Protein AF-A0A936JWV5-F1 (afdb_monomer_lite)

Secondary structure (DSSP, 8-state):
--SS---SS----SS--HHHHHHHTTSPTT--EEEEEEEEE-HHHHHTTTTGGGT--SGGG--SS-EEEPPPTTS-HHHHHHHS-EEEEETTSPPEEEEEEEEEE-TTSSSEEEEEEEEEE-EEEEEPP----EEEEE-GGG-BTTBEEEEEEE---B-TTSTTHHHHHHHHHHHHHHHHS---EEE--HHHHHHHHHHHH---EEE--HHHHHHHHHHHHHHHHTT-HHHHHHHHHHHHHHHHT--SEEEEESSSSTTEEEEEEETTEEEEEETTT-SEEEEESS-HHHHTTS-HHHHHHHTTTSEEEEE-STTHHHHHHHHHHHHHHTTSPPTTS--

Sequence (339 aa):
MPRYSPLPWKKTFRKLPPLIEGGLAKLAPGALCAVGCTKLITEAELAAGAYRHLCLETVADLATELRVLLPSPNVGAVSHANAVPEEQARKDLPKYAKLMHGRAPSWNGERLHRTRFHREVWQRELLPPALSLLGFRRLPDHGTEAGFAVHFQVQEALDPSHPEFRDTLLRCVNLLQENVGAVGVHSLNHAEADAWRGLSEDFGWSPLDEAATEAVLARIAQRSAGRGGGEFRLMRERFDCIRKLEPRRILHSTRGFVGYFLIDYCDNLAVFENLEVDNALYVIRADANALGRMSRKELFARVGEDVERIVHTKDWMQQLDNIVRLARDDQSPREGEMI

pLDDT: mean 84.5, std 11.08, range [38.91, 97.69]

Structure (mmCIF, N/CA/C/O backbone):
data_AF-A0A936JWV5-F1
#
_entry.id   AF-A0A936JWV5-F1
#
loop_
_atom_site.group_PDB
_atom_site.id
_atom_site.type_symbol
_atom_site.label_atom_id
_atom_site.label_alt_id
_atom_site.label_comp_id
_atom_site.label_asym_id
_atom_site.label_entity_id
_atom_site.label_seq_id
_atom_site.pdbx_PDB_ins_code
_atom_site.Cartn_x
_atom_site.Cartn_y
_atom_site.Cartn_z
_atom_site.occupancy
_atom_site.B_iso_or_equiv
_atom_site.auth_seq_id
_atom_site.auth_comp_id
_atom_site.auth_asym_id
_atom_site.auth_atom_id
_atom_site.pdbx_PDB_model_num
ATOM 1 N N . MET A 1 1 ? 17.067 14.607 7.371 1.00 38.91 1 MET A N 1
ATOM 2 C CA . MET A 1 1 ? 15.622 14.668 7.687 1.00 38.91 1 MET A CA 1
ATOM 3 C C . MET A 1 1 ? 15.160 13.287 8.132 1.00 38.91 1 MET A C 1
ATOM 5 O O . MET A 1 1 ? 15.745 12.319 7.649 1.00 38.91 1 MET A O 1
ATOM 9 N N . PRO A 1 2 ? 14.199 13.165 9.065 1.00 49.34 2 PRO A N 1
ATOM 10 C CA . PRO A 1 2 ? 13.663 11.859 9.441 1.00 49.34 2 PRO A CA 1
ATOM 11 C C . PRO A 1 2 ? 13.053 11.177 8.210 1.00 49.34 2 PRO A C 1
ATOM 13 O O . PRO A 1 2 ? 12.345 11.815 7.440 1.00 49.34 2 PRO A O 1
ATOM 16 N N . ARG A 1 3 ? 13.354 9.885 8.018 1.00 64.38 3 ARG A N 1
ATOM 17 C CA . ARG A 1 3 ? 12.864 9.086 6.878 1.00 64.38 3 ARG A CA 1
ATOM 18 C C . ARG A 1 3 ? 11.335 8.930 6.871 1.00 64.38 3 ARG A C 1
ATOM 20 O O . ARG A 1 3 ? 10.774 8.650 5.824 1.00 64.38 3 ARG A O 1
ATOM 27 N N . TYR A 1 4 ? 10.684 9.104 8.023 1.00 74.94 4 TYR A N 1
ATOM 28 C CA . TYR A 1 4 ? 9.252 8.870 8.213 1.00 74.94 4 TYR A CA 1
ATOM 29 C C . TYR A 1 4 ? 8.602 9.981 9.046 1.00 74.94 4 TYR A C 1
ATOM 31 O O . TYR A 1 4 ? 9.261 10.553 9.919 1.00 74.94 4 TYR A O 1
ATOM 39 N N . SER A 1 5 ? 7.302 10.209 8.845 1.00 71.94 5 SER A N 1
ATOM 40 C CA . SER A 1 5 ? 6.498 11.219 9.545 1.00 71.94 5 SER A CA 1
ATOM 41 C C . SER A 1 5 ? 6.572 11.051 11.068 1.00 71.94 5 SER A C 1
ATOM 43 O O . SER A 1 5 ? 6.372 9.937 11.561 1.00 71.94 5 SER A O 1
ATOM 45 N N . PRO A 1 6 ? 6.869 12.099 11.851 1.00 76.12 6 PRO A N 1
ATOM 46 C CA . PRO A 1 6 ? 6.849 12.002 13.306 1.00 76.12 6 PRO A CA 1
ATOM 47 C C . PRO A 1 6 ? 5.397 11.872 13.787 1.00 76.12 6 PRO A C 1
ATOM 49 O O . PRO A 1 6 ? 4.588 12.763 13.563 1.00 76.12 6 PRO A O 1
ATOM 52 N N . LEU A 1 7 ? 5.074 10.754 14.436 1.00 83.62 7 LEU A N 1
ATOM 53 C CA . LEU A 1 7 ? 3.767 10.497 15.045 1.00 83.62 7 LEU A CA 1
ATOM 54 C C . LEU A 1 7 ? 3.932 10.355 16.563 1.00 83.62 7 LEU A C 1
ATOM 56 O O . LEU A 1 7 ? 5.011 9.950 17.008 1.00 83.62 7 LEU A O 1
ATOM 60 N N . PRO A 1 8 ? 2.896 10.660 17.366 1.00 83.62 8 PRO A N 1
ATOM 61 C CA . PRO A 1 8 ? 3.026 10.743 18.821 1.00 83.62 8 PRO A CA 1
ATOM 62 C C . PRO A 1 8 ? 3.082 9.376 19.526 1.00 83.62 8 PRO A C 1
ATOM 64 O O . PRO A 1 8 ? 3.103 9.317 20.753 1.00 83.62 8 PRO A O 1
ATOM 67 N N . TRP A 1 9 ? 3.117 8.266 18.785 1.00 88.88 9 TRP A N 1
ATOM 68 C CA . TRP A 1 9 ? 3.138 6.910 19.335 1.00 88.88 9 TRP A CA 1
ATOM 69 C C . TRP A 1 9 ? 4.323 6.077 18.844 1.00 88.88 9 TRP A C 1
ATOM 71 O O . TRP A 1 9 ? 4.962 6.342 17.823 1.00 88.88 9 TRP A O 1
ATOM 81 N N . LYS A 1 10 ? 4.594 4.999 19.587 1.00 77.38 10 LYS A N 1
ATOM 82 C CA . LYS A 1 10 ? 5.543 3.957 19.192 1.00 77.38 10 LYS A CA 1
ATOM 83 C C . LYS A 1 10 ? 5.105 3.344 17.864 1.00 77.38 10 LYS A C 1
ATOM 85 O O . LYS A 1 10 ? 3.958 2.940 17.729 1.00 77.38 10 LYS A O 1
ATOM 90 N N . LYS A 1 11 ? 6.031 3.220 16.917 1.00 75.69 11 LYS A N 1
ATOM 91 C CA . LYS A 1 11 ? 5.696 2.793 15.553 1.00 75.69 11 LYS A CA 1
ATOM 92 C C . LYS A 1 11 ? 5.553 1.281 15.389 1.00 75.69 11 LYS A C 1
ATOM 94 O O . LYS A 1 11 ? 4.616 0.841 14.747 1.00 75.69 11 LYS A O 1
ATOM 99 N N . THR A 1 12 ? 6.442 0.479 15.978 1.00 88.00 12 THR A N 1
ATOM 100 C CA . THR A 1 12 ? 6.515 -0.955 15.641 1.00 88.00 12 THR A CA 1
ATOM 101 C C . THR A 1 12 ? 6.809 -1.856 16.837 1.00 88.00 12 THR A C 1
ATOM 103 O O . THR A 1 12 ? 7.578 -1.514 17.744 1.00 88.00 12 THR A O 1
ATOM 106 N N . PHE A 1 13 ? 6.271 -3.067 16.787 1.00 92.62 13 PHE A N 1
ATOM 107 C CA . PHE A 1 13 ? 6.599 -4.202 17.634 1.00 92.62 13 PHE A CA 1
ATOM 108 C C . PHE A 1 13 ? 7.531 -5.174 16.900 1.00 92.62 13 PHE A C 1
ATOM 110 O O . PHE A 1 13 ? 7.392 -5.414 15.704 1.00 92.62 13 PHE A O 1
ATOM 117 N N . ARG A 1 14 ? 8.484 -5.764 17.635 1.00 91.88 14 ARG A N 1
ATOM 118 C CA . ARG A 1 14 ? 9.375 -6.818 17.108 1.00 91.88 14 ARG A CA 1
ATOM 119 C C . ARG A 1 14 ? 8.753 -8.218 17.171 1.00 91.88 14 ARG A C 1
ATOM 121 O O . ARG A 1 14 ? 9.229 -9.121 16.502 1.00 91.88 14 ARG A O 1
ATOM 128 N N . LYS A 1 15 ? 7.761 -8.399 18.042 1.00 94.31 15 LYS A N 1
ATOM 129 C CA . LYS A 1 15 ? 7.017 -9.638 18.304 1.00 94.31 15 LYS A CA 1
ATOM 130 C C . LYS A 1 15 ? 5.584 -9.259 18.669 1.00 94.31 15 LYS A C 1
ATOM 132 O O . LYS A 1 15 ? 5.356 -8.112 19.060 1.00 94.31 15 LYS A O 1
ATOM 137 N N . LEU A 1 16 ? 4.651 -10.204 18.581 1.00 94.88 16 LEU A N 1
ATOM 138 C CA . LEU A 1 16 ? 3.260 -9.968 18.966 1.00 94.88 16 LEU A CA 1
ATOM 139 C C . LEU A 1 16 ? 3.184 -9.513 20.437 1.00 94.88 16 LEU A C 1
ATOM 141 O O . LEU A 1 16 ? 3.787 -10.148 21.307 1.00 94.88 16 LEU A O 1
ATOM 145 N N . PRO A 1 17 ? 2.510 -8.387 20.736 1.00 94.50 17 PRO A N 1
ATOM 146 C CA . PRO A 1 17 ? 2.372 -7.924 22.108 1.00 94.50 17 PRO A CA 1
ATOM 147 C C . PRO A 1 17 ? 1.395 -8.825 22.888 1.00 94.50 17 PRO A C 1
ATOM 149 O O . PRO A 1 17 ? 0.464 -9.367 22.288 1.00 94.50 17 PRO A O 1
ATOM 152 N N . PRO A 1 18 ? 1.528 -8.932 24.227 1.00 94.81 18 PRO A N 1
ATOM 153 C CA . PRO A 1 18 ? 0.671 -9.795 25.049 1.00 94.81 18 PRO A CA 1
ATOM 154 C C . PRO A 1 18 ? -0.832 -9.541 24.883 1.00 94.81 18 PRO A C 1
ATOM 156 O O . PRO A 1 18 ? -1.623 -10.472 24.970 1.00 94.81 18 PRO A O 1
ATOM 159 N N . LEU A 1 19 ? -1.227 -8.294 24.599 1.00 94.62 19 LEU A N 1
ATOM 160 C CA . LEU A 1 19 ? -2.614 -7.929 24.294 1.00 94.62 19 LEU A CA 1
ATOM 161 C C . LEU A 1 19 ? -3.171 -8.712 23.094 1.00 94.62 19 LEU A C 1
ATOM 163 O O . LEU A 1 19 ? -4.310 -9.165 23.137 1.00 94.62 19 LEU A O 1
ATOM 167 N N . ILE A 1 20 ? -2.372 -8.873 22.036 1.00 96.62 20 ILE A N 1
ATOM 168 C CA . ILE A 1 20 ? -2.779 -9.589 20.823 1.00 96.62 20 ILE A CA 1
ATOM 169 C C . ILE A 1 20 ? -2.813 -11.090 21.091 1.00 96.62 20 ILE A C 1
ATOM 171 O O . ILE A 1 20 ? -3.803 -11.727 20.757 1.00 96.62 20 ILE A O 1
ATOM 175 N N . GLU A 1 21 ? -1.801 -11.641 21.766 1.00 95.75 21 GLU A N 1
ATOM 176 C CA . GLU A 1 21 ? -1.788 -13.060 22.160 1.00 95.75 21 GLU A CA 1
ATOM 177 C C . GLU A 1 21 ? -3.001 -13.414 23.040 1.00 95.75 21 GLU A C 1
ATOM 179 O O . GLU A 1 21 ? -3.698 -14.398 22.796 1.00 95.75 21 GLU A O 1
ATOM 184 N N . GLY A 1 22 ? -3.321 -12.563 24.019 1.00 95.12 22 GLY A N 1
ATOM 185 C CA . GLY A 1 22 ? -4.507 -12.720 24.858 1.00 95.12 22 GLY A CA 1
ATOM 186 C C . GLY A 1 22 ? -5.824 -12.538 24.098 1.00 95.12 22 GLY A C 1
ATOM 187 O O . GLY A 1 22 ? -6.826 -13.141 24.471 1.00 95.12 22 GLY A O 1
ATOM 188 N N . GLY A 1 23 ? -5.839 -11.726 23.038 1.00 94.25 23 GLY A N 1
ATOM 189 C CA . GLY A 1 23 ? -6.980 -11.602 22.131 1.00 94.25 23 GLY A CA 1
ATOM 190 C C . GLY A 1 23 ? -7.185 -12.858 21.282 1.00 94.25 23 GLY A C 1
ATOM 191 O O . GLY A 1 23 ? -8.305 -13.351 21.201 1.00 94.25 23 GLY A O 1
ATOM 192 N N . LEU A 1 24 ? -6.106 -13.425 20.730 1.00 94.75 24 LEU A N 1
ATOM 193 C CA . LEU A 1 24 ? -6.143 -14.672 19.959 1.00 94.75 24 LEU A CA 1
ATOM 194 C C . LEU A 1 24 ? -6.668 -15.846 20.787 1.00 94.75 24 LEU A C 1
ATOM 196 O O . LEU A 1 24 ? -7.487 -16.616 20.299 1.00 94.75 24 LEU A O 1
ATOM 200 N N . ALA A 1 25 ? -6.247 -15.956 22.050 1.00 94.00 25 ALA A N 1
ATOM 201 C CA . ALA A 1 25 ? -6.686 -17.025 22.948 1.00 94.00 25 ALA A CA 1
ATOM 202 C C . ALA A 1 25 ? -8.197 -17.001 23.256 1.00 94.00 25 ALA A C 1
ATOM 204 O O . ALA A 1 25 ? -8.742 -17.999 23.719 1.00 94.00 25 ALA A O 1
ATOM 205 N N . LYS A 1 26 ? -8.874 -15.868 23.022 1.00 94.25 26 LYS A N 1
ATOM 206 C CA . LYS A 1 26 ? -10.326 -15.713 23.213 1.00 94.25 26 LYS A CA 1
ATOM 207 C C . LYS A 1 26 ? -11.136 -16.034 21.958 1.00 94.25 26 LYS A C 1
ATOM 209 O O . LYS A 1 26 ? -12.362 -16.063 22.034 1.00 94.25 26 LYS A O 1
ATOM 214 N N . LEU A 1 27 ? -10.483 -16.213 20.811 1.00 92.88 27 LEU A N 1
ATOM 215 C CA . LEU A 1 27 ? -11.168 -16.543 19.569 1.00 92.88 27 LEU A CA 1
ATOM 216 C C . LEU A 1 27 ? -11.669 -17.987 19.612 1.00 92.88 27 LEU A C 1
ATOM 218 O O . LEU A 1 27 ? -11.031 -18.866 20.194 1.00 92.88 27 LEU A O 1
ATOM 222 N N . ALA A 1 28 ? -12.810 -18.235 18.970 1.00 89.62 28 ALA A N 1
ATOM 223 C CA . ALA A 1 28 ? -13.286 -19.597 18.792 1.00 89.62 28 ALA A CA 1
ATOM 224 C C . ALA A 1 28 ? -12.272 -20.407 17.952 1.00 89.62 28 ALA A C 1
ATOM 226 O O . ALA A 1 28 ? -11.662 -19.851 17.032 1.00 89.62 28 ALA A O 1
ATOM 227 N N . PRO A 1 29 ? -12.081 -21.709 18.234 1.00 86.44 29 PRO A N 1
ATOM 228 C CA . PRO A 1 29 ? -11.190 -22.554 17.447 1.00 86.44 29 PRO A CA 1
ATOM 229 C C . PRO A 1 29 ? -11.545 -22.518 15.956 1.00 86.44 29 PRO A C 1
ATOM 231 O O . PRO A 1 29 ? -12.703 -22.706 15.590 1.00 86.44 29 PRO A O 1
ATOM 234 N N . GLY A 1 30 ? -10.552 -22.268 15.100 1.00 84.38 30 GLY A N 1
ATOM 235 C CA . GLY A 1 30 ? -10.737 -22.188 13.646 1.00 84.38 30 GLY A CA 1
ATOM 236 C C . GLY A 1 30 ? -11.422 -20.912 13.141 1.00 84.38 30 GLY A C 1
ATOM 237 O O . GLY A 1 30 ? -11.631 -20.786 11.939 1.00 84.38 30 GLY A O 1
ATOM 238 N N . ALA A 1 31 ? -11.759 -19.958 14.016 1.00 91.19 31 ALA A N 1
ATOM 239 C CA . ALA A 1 31 ? -12.323 -18.688 13.580 1.00 91.19 31 ALA A CA 1
ATOM 240 C C . ALA A 1 31 ? -11.286 -17.857 12.815 1.00 91.19 31 ALA A C 1
ATOM 242 O O . ALA A 1 31 ? -10.156 -17.669 13.276 1.00 91.19 31 ALA A O 1
ATOM 243 N N . LEU A 1 32 ? -11.709 -17.299 11.680 1.00 94.81 32 LEU A N 1
ATOM 244 C CA . LEU A 1 32 ? -10.961 -16.248 11.000 1.00 94.81 32 LEU A CA 1
ATOM 245 C C . LEU A 1 32 ? -10.883 -15.010 11.897 1.00 94.81 32 LEU A C 1
ATOM 247 O O . LEU A 1 32 ? -11.764 -14.757 12.727 1.00 94.81 32 LEU A O 1
ATOM 251 N N . CYS A 1 33 ? -9.831 -14.218 11.733 1.00 95.69 33 CYS A N 1
ATOM 252 C CA . CYS A 1 33 ? -9.653 -13.001 12.509 1.00 95.69 33 CYS A CA 1
ATOM 253 C C . CYS A 1 33 ? -9.129 -11.839 11.674 1.00 95.69 33 CYS A C 1
ATOM 255 O O . CYS A 1 33 ? -8.623 -12.011 10.567 1.00 95.69 33 CYS A O 1
ATOM 257 N N . ALA A 1 34 ? -9.275 -10.638 12.223 1.00 96.31 34 ALA A N 1
ATOM 258 C CA . ALA A 1 34 ? -8.750 -9.412 11.648 1.00 96.31 34 ALA A CA 1
ATOM 259 C C . ALA A 1 34 ? -8.107 -8.553 12.737 1.00 96.31 34 ALA A C 1
ATOM 261 O O . ALA A 1 34 ? -8.484 -8.594 13.915 1.00 96.31 34 ALA A O 1
ATOM 262 N N . VAL A 1 35 ? -7.131 -7.743 12.332 1.00 97.50 35 VAL A N 1
ATOM 263 C CA . VAL A 1 35 ? -6.497 -6.762 13.214 1.00 97.50 35 VAL A CA 1
ATOM 264 C C . VAL A 1 35 ? -7.320 -5.483 13.201 1.00 97.50 35 VAL A C 1
ATOM 266 O O . VAL A 1 35 ? -7.496 -4.855 12.158 1.00 97.50 35 VAL A O 1
ATOM 269 N N . GLY A 1 36 ? -7.797 -5.072 14.371 1.00 97.00 36 GLY A N 1
ATOM 270 C CA . GLY A 1 36 ? -8.583 -3.855 14.519 1.00 97.00 36 GLY A CA 1
ATOM 271 C C . GLY A 1 36 ? -8.727 -3.418 15.967 1.00 97.00 36 GLY A C 1
ATOM 272 O O . GLY A 1 36 ? -8.594 -4.219 16.892 1.00 97.00 36 GLY A O 1
ATOM 273 N N . CYS A 1 37 ? -8.993 -2.134 16.165 1.00 96.19 37 CYS A N 1
ATOM 274 C CA . CYS A 1 37 ? -9.196 -1.538 17.477 1.00 96.19 37 CYS A CA 1
ATOM 275 C C . CYS A 1 37 ? -10.224 -0.410 17.414 1.00 96.19 37 CYS A C 1
ATOM 277 O O . CYS A 1 37 ? -10.368 0.258 16.392 1.00 96.19 37 CYS A O 1
ATOM 279 N N . THR A 1 38 ? -10.879 -0.149 18.540 1.00 96.19 38 THR A N 1
ATOM 280 C CA . THR A 1 38 ? -11.672 1.067 18.726 1.00 96.19 38 THR A CA 1
ATOM 281 C C . THR A 1 38 ? -10.880 2.033 19.592 1.00 96.19 38 THR A C 1
ATOM 283 O O . THR A 1 38 ? -10.396 1.654 20.659 1.00 96.19 38 THR A O 1
ATOM 286 N N . LYS A 1 39 ? -10.732 3.273 19.125 1.00 94.38 39 LYS A N 1
ATOM 287 C CA . LYS A 1 39 ? -10.013 4.338 19.826 1.00 94.38 39 LYS A CA 1
ATOM 288 C C . LYS A 1 39 ? -10.931 5.545 19.994 1.00 94.38 39 LYS A C 1
ATOM 290 O O . LYS A 1 39 ? -11.679 5.877 19.077 1.00 94.38 39 LYS A O 1
ATOM 295 N N . LEU A 1 40 ? -10.874 6.187 21.158 1.00 94.75 40 LEU A N 1
ATOM 296 C CA . LEU A 1 40 ? -11.472 7.506 21.350 1.00 94.75 40 LEU A CA 1
ATOM 297 C C . LEU A 1 40 ? -10.535 8.552 20.746 1.00 94.75 40 LEU A C 1
ATOM 299 O O . LEU A 1 40 ? -9.362 8.599 21.113 1.00 94.75 40 LEU A O 1
ATOM 303 N N . ILE A 1 41 ? -11.054 9.346 19.815 1.00 94.25 41 ILE A N 1
ATOM 304 C CA . ILE A 1 41 ? -10.352 10.464 19.184 1.00 94.25 41 ILE A CA 1
ATOM 305 C C . ILE A 1 41 ? -10.949 11.765 19.696 1.00 94.25 41 ILE A C 1
ATOM 307 O O . ILE A 1 41 ? -12.162 11.971 19.643 1.00 94.25 41 ILE A O 1
ATOM 311 N N . THR A 1 42 ? -10.085 12.651 20.165 1.00 93.75 42 THR A N 1
ATOM 312 C CA . THR A 1 42 ? -10.462 13.976 20.659 1.00 93.75 42 THR A CA 1
ATOM 313 C C . THR A 1 42 ? -10.357 15.035 19.560 1.00 93.75 42 THR A C 1
ATOM 315 O O . THR A 1 42 ? -9.564 14.907 18.624 1.00 93.75 42 THR A O 1
ATOM 318 N N . GLU A 1 43 ? -11.105 16.133 19.692 1.00 92.06 43 GLU A N 1
ATOM 319 C CA . GLU A 1 43 ? -10.942 17.295 18.802 1.00 92.06 43 GLU A CA 1
ATOM 320 C C . GLU A 1 43 ? -9.531 17.890 18.885 1.00 92.06 43 GLU A C 1
ATOM 322 O O . GLU A 1 43 ? -8.988 18.340 17.879 1.00 92.06 43 GLU A O 1
ATOM 327 N N . ALA A 1 44 ? -8.901 17.828 20.062 1.00 91.88 44 ALA A N 1
ATOM 328 C CA . ALA A 1 44 ? -7.535 18.295 20.266 1.00 91.88 44 ALA A CA 1
ATOM 329 C C . ALA A 1 44 ? -6.510 17.485 19.452 1.00 91.88 44 ALA A C 1
ATOM 331 O O . ALA A 1 44 ? -5.604 18.068 18.859 1.00 91.88 44 ALA A O 1
ATOM 332 N N . GLU A 1 45 ? -6.652 16.157 19.376 1.00 92.56 45 GLU A N 1
ATOM 333 C CA . GLU A 1 45 ? -5.783 15.315 18.540 1.00 92.56 45 GLU A CA 1
ATOM 334 C C . GLU A 1 45 ? -5.965 15.601 17.043 1.00 92.56 45 GLU A C 1
ATOM 336 O O . GLU A 1 45 ? -4.979 15.618 16.300 1.00 92.56 45 GLU A O 1
ATOM 341 N N . LEU A 1 46 ? -7.207 15.839 16.603 1.00 91.31 46 LEU A N 1
ATOM 342 C CA . LEU A 1 46 ? -7.513 16.219 15.220 1.00 91.31 46 LEU A CA 1
ATOM 343 C C . LEU A 1 46 ? -6.892 17.578 14.877 1.00 91.31 46 LEU A C 1
ATOM 345 O O . LEU A 1 46 ? -6.150 17.684 13.901 1.00 91.31 46 LEU A O 1
ATOM 349 N N . ALA A 1 47 ? -7.090 18.583 15.736 1.00 89.25 47 ALA A N 1
ATOM 350 C CA . ALA A 1 47 ? -6.516 19.918 15.575 1.00 89.25 47 ALA A CA 1
ATOM 351 C C . ALA A 1 47 ? -4.976 19.908 15.598 1.00 89.25 47 ALA A C 1
ATOM 353 O O . ALA A 1 47 ? -4.334 20.661 14.866 1.00 89.25 47 ALA A O 1
ATOM 354 N N . ALA A 1 48 ? -4.368 19.016 16.387 1.00 89.62 48 ALA A N 1
ATOM 355 C CA . ALA A 1 48 ? -2.922 18.793 16.398 1.00 89.62 48 ALA A CA 1
ATOM 356 C C . ALA A 1 48 ? -2.403 18.064 15.139 1.00 89.62 48 ALA A C 1
ATOM 358 O O . ALA A 1 48 ? -1.191 17.921 14.966 1.00 89.62 48 ALA A O 1
ATOM 359 N N . GLY A 1 49 ? -3.292 17.596 14.257 1.00 87.62 49 GLY A N 1
ATOM 360 C CA . GLY A 1 49 ? -2.946 16.894 13.024 1.00 87.62 49 GLY A CA 1
ATOM 361 C C . GLY A 1 49 ? -2.459 15.460 13.240 1.00 87.62 49 GLY A C 1
ATOM 362 O O . GLY A 1 49 ? -1.804 14.911 12.353 1.00 87.62 49 GLY A O 1
ATOM 363 N N . ALA A 1 50 ? -2.771 14.834 14.382 1.00 89.94 50 ALA A N 1
ATOM 364 C CA . ALA A 1 50 ? -2.282 13.496 14.733 1.00 89.94 50 ALA A CA 1
ATOM 365 C C . ALA A 1 50 ? -2.717 12.400 13.740 1.00 89.94 50 ALA A C 1
ATOM 367 O O . ALA A 1 50 ? -2.055 11.369 13.639 1.00 89.94 50 ALA A O 1
ATOM 368 N N . TYR A 1 51 ? -3.804 12.636 12.997 1.00 90.81 51 TYR A N 1
ATOM 369 C CA . TYR A 1 51 ? -4.372 11.711 12.010 1.00 90.81 51 TYR A CA 1
ATOM 370 C C . TYR A 1 51 ? -4.460 12.312 10.600 1.00 90.81 51 TYR A C 1
ATOM 372 O O . TYR A 1 51 ? -5.172 11.785 9.742 1.00 90.81 51 TYR A O 1
ATOM 380 N N . ARG A 1 52 ? -3.710 13.387 10.316 1.00 86.38 52 ARG A N 1
ATOM 381 C CA . ARG A 1 52 ? -3.720 14.040 8.996 1.00 86.38 52 ARG A CA 1
ATOM 382 C C . ARG A 1 52 ? -3.332 13.078 7.866 1.00 86.38 52 ARG A C 1
ATOM 384 O O . ARG A 1 52 ? -3.892 13.151 6.777 1.00 86.38 52 ARG A O 1
ATOM 391 N N . HIS A 1 53 ? -2.434 12.122 8.122 1.00 84.06 53 HIS A N 1
ATOM 392 C CA . HIS A 1 53 ? -2.058 11.078 7.153 1.00 84.06 53 HIS A CA 1
ATOM 393 C C . HIS A 1 53 ? -3.208 10.129 6.788 1.00 84.06 53 HIS A C 1
ATOM 395 O O . HIS A 1 53 ? -3.120 9.454 5.766 1.00 84.06 53 HIS A O 1
ATOM 401 N N . LEU A 1 54 ? -4.275 10.089 7.591 1.00 88.50 54 LEU A N 1
ATOM 402 C CA . LEU A 1 54 ? -5.513 9.351 7.319 1.00 88.50 54 LEU A CA 1
ATOM 403 C C . LEU A 1 54 ? -6.624 10.245 6.750 1.00 88.50 54 LEU A C 1
ATOM 405 O O . LEU A 1 54 ? -7.755 9.789 6.614 1.00 88.50 54 LEU A O 1
ATOM 409 N N . CYS A 1 55 ? -6.309 11.501 6.411 1.00 86.12 55 CYS A N 1
ATOM 410 C CA . CYS A 1 55 ? -7.280 12.516 5.989 1.00 86.12 55 CYS A CA 1
ATOM 411 C C . CYS A 1 55 ? -8.360 12.779 7.055 1.00 86.12 55 CYS A C 1
ATOM 413 O O . CYS A 1 55 ? -9.533 12.949 6.732 1.00 86.12 55 CYS A O 1
ATOM 415 N N . LEU A 1 56 ? -7.957 12.763 8.330 1.00 88.81 56 LEU A N 1
ATOM 416 C CA . LEU A 1 56 ? -8.802 13.091 9.474 1.00 88.81 56 LEU A CA 1
ATOM 417 C C . LEU A 1 56 ? -8.264 14.363 10.133 1.00 88.81 56 LEU A C 1
ATOM 419 O O . LEU A 1 56 ? -7.300 14.307 10.901 1.00 88.81 56 LEU A O 1
ATOM 423 N N . GLU A 1 57 ? -8.865 15.507 9.808 1.00 86.69 57 GLU A N 1
ATOM 424 C CA . GLU A 1 57 ? -8.440 16.820 10.318 1.00 86.69 57 GLU A CA 1
ATOM 425 C C . GLU A 1 57 ? -9.529 17.493 11.156 1.00 86.69 57 GLU A C 1
ATOM 427 O O . GLU A 1 57 ? -9.234 18.276 12.056 1.00 86.69 57 GLU A O 1
ATOM 432 N N . THR A 1 58 ? -10.791 17.157 10.900 1.00 87.75 58 THR A N 1
ATOM 433 C CA . THR A 1 58 ? -11.960 17.724 11.569 1.00 87.75 58 THR A CA 1
ATOM 434 C C . THR A 1 58 ? -12.945 16.634 11.985 1.00 87.75 58 THR A C 1
ATOM 436 O O . THR A 1 58 ? -12.910 15.504 11.499 1.00 87.75 58 THR A O 1
ATOM 439 N N . VAL A 1 59 ? -13.883 16.975 12.872 1.00 86.94 59 VAL A N 1
ATOM 440 C CA . VAL A 1 59 ? -14.959 16.056 13.286 1.00 86.94 59 VAL A CA 1
ATOM 441 C C . VAL A 1 59 ? -15.835 15.637 12.100 1.00 86.94 59 VAL A C 1
ATOM 443 O O . VAL A 1 59 ? -16.339 14.516 12.078 1.00 86.94 59 VAL A O 1
ATOM 446 N N . ALA A 1 60 ? -15.982 16.497 11.087 1.00 86.44 60 ALA A N 1
ATOM 447 C CA . ALA A 1 60 ? -16.738 16.192 9.874 1.00 86.44 60 ALA A CA 1
ATOM 448 C C . ALA A 1 60 ? -16.104 15.060 9.041 1.00 86.44 60 ALA A C 1
ATOM 450 O O . ALA A 1 60 ? -16.808 14.372 8.301 1.00 86.44 60 ALA A O 1
ATOM 451 N N . ASP A 1 61 ? -14.799 14.818 9.197 1.00 86.94 61 ASP A N 1
ATOM 452 C CA . ASP A 1 61 ? -14.103 13.724 8.515 1.00 86.94 61 ASP A CA 1
ATOM 453 C C . ASP A 1 61 ? -14.408 12.351 9.140 1.00 86.94 61 ASP A C 1
ATOM 455 O O . ASP A 1 61 ? -14.229 11.314 8.492 1.00 86.94 61 ASP A O 1
ATOM 459 N N . LEU A 1 62 ? -14.924 12.331 10.377 1.00 89.81 62 LEU A N 1
ATOM 460 C CA . LEU A 1 62 ? -15.313 11.126 11.114 1.00 89.81 62 LEU A CA 1
ATOM 461 C C . LEU A 1 62 ? -16.697 10.619 10.681 1.00 89.81 62 LEU A C 1
ATOM 463 O O . LEU A 1 62 ? -17.673 10.666 11.436 1.00 89.81 62 LEU A O 1
ATOM 467 N N . ALA A 1 63 ? -16.770 10.108 9.454 1.00 90.25 63 ALA A N 1
ATOM 468 C CA . ALA A 1 63 ? -17.982 9.510 8.902 1.00 90.25 63 ALA A CA 1
ATOM 469 C C . ALA 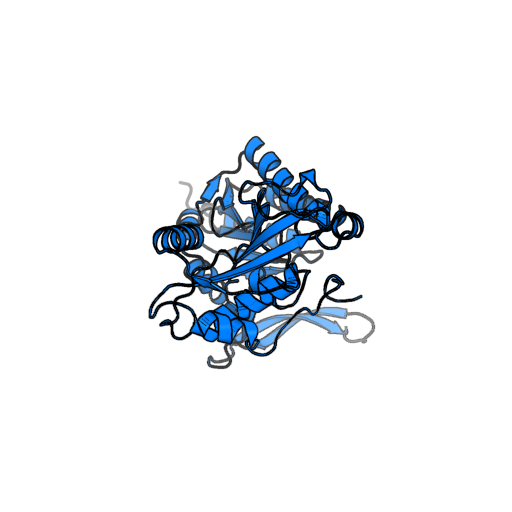A 1 63 ? -18.364 8.196 9.607 1.00 90.25 63 ALA A C 1
ATOM 471 O O . ALA A 1 63 ? -17.503 7.429 10.040 1.00 90.25 63 ALA A O 1
ATOM 472 N N . THR A 1 64 ? -19.666 7.919 9.687 1.00 91.62 64 THR A N 1
ATOM 473 C CA . THR A 1 64 ? -20.217 6.630 10.146 1.00 91.62 64 THR A CA 1
ATOM 474 C C . THR A 1 64 ? -20.072 5.529 9.101 1.00 91.62 64 THR A C 1
ATOM 476 O O . THR A 1 64 ? -19.986 4.351 9.443 1.00 91.62 64 THR A O 1
ATOM 479 N N . GLU A 1 65 ? -20.022 5.921 7.829 1.00 91.69 65 GLU A N 1
ATOM 480 C CA . GLU A 1 65 ? -19.737 5.021 6.720 1.00 91.69 65 GLU A CA 1
ATOM 481 C C . GLU A 1 65 ? -18.289 4.540 6.754 1.00 91.69 65 GLU A C 1
ATOM 483 O O . GLU A 1 65 ? -17.376 5.285 7.126 1.00 91.69 65 GLU A O 1
ATOM 488 N N . LEU A 1 66 ? -18.077 3.292 6.331 1.00 89.00 66 LEU A N 1
ATOM 489 C CA . LEU A 1 66 ? -16.740 2.719 6.238 1.00 89.00 66 LEU A CA 1
ATOM 490 C C . LEU A 1 66 ? -15.934 3.455 5.167 1.00 89.00 66 LEU A C 1
ATOM 492 O O . LEU A 1 66 ? -16.216 3.365 3.972 1.00 89.00 66 LEU A O 1
ATOM 496 N N . ARG A 1 67 ? -14.884 4.147 5.603 1.00 88.50 67 ARG A N 1
ATOM 497 C CA . ARG A 1 67 ? -13.864 4.700 4.716 1.00 88.50 67 ARG A CA 1
ATOM 498 C C . ARG A 1 67 ? -12.689 3.743 4.662 1.00 88.50 67 ARG A C 1
ATOM 500 O O . ARG A 1 67 ? -12.264 3.235 5.693 1.00 88.50 67 ARG A O 1
ATOM 507 N N . VAL A 1 68 ? -12.153 3.524 3.466 1.00 86.56 68 VAL A N 1
ATOM 508 C CA . VAL A 1 68 ? -10.963 2.696 3.244 1.00 86.56 68 VAL A CA 1
ATOM 509 C C . VAL A 1 68 ? -9.907 3.486 2.485 1.00 86.56 68 VAL A C 1
ATOM 511 O O . VAL A 1 68 ? -10.213 4.208 1.531 1.00 86.56 68 VAL A O 1
ATOM 514 N N . LEU A 1 69 ? -8.652 3.349 2.900 1.00 86.06 69 LEU A N 1
ATOM 515 C CA . LEU A 1 69 ? -7.506 3.914 2.192 1.00 86.06 69 LEU A CA 1
ATOM 516 C C . LEU A 1 69 ? -6.292 2.995 2.290 1.00 86.06 69 LEU A C 1
ATOM 518 O O . LEU A 1 69 ? -6.185 2.182 3.207 1.00 86.06 69 LEU A O 1
ATOM 522 N N . LEU A 1 70 ? -5.363 3.142 1.348 1.00 86.19 70 LEU A N 1
ATOM 523 C CA . LEU A 1 70 ? -4.040 2.535 1.446 1.00 86.19 70 LEU A CA 1
ATOM 524 C C . LEU A 1 70 ? -3.176 3.404 2.378 1.00 86.19 70 LEU A C 1
ATOM 526 O O . LEU A 1 70 ? -3.025 4.597 2.095 1.00 86.19 70 LEU A O 1
ATOM 530 N N . PRO A 1 71 ? -2.622 2.861 3.481 1.00 88.12 71 PRO A N 1
ATOM 531 C CA . PRO A 1 71 ? -1.753 3.624 4.371 1.00 88.12 71 PRO A CA 1
ATOM 532 C C . PRO A 1 71 ? -0.570 4.255 3.636 1.00 88.12 71 PRO A C 1
ATOM 534 O O . PRO A 1 71 ? 0.045 3.624 2.776 1.00 88.12 71 PRO A O 1
ATOM 537 N N . SER A 1 72 ? -0.226 5.493 3.997 1.00 83.75 72 SER A N 1
ATOM 538 C CA . SER A 1 72 ? 0.886 6.204 3.362 1.00 83.75 72 SER A CA 1
ATOM 539 C C . SER A 1 72 ? 2.233 5.523 3.663 1.00 83.75 72 SER A C 1
ATOM 541 O O . SER A 1 72 ? 2.530 5.250 4.833 1.00 83.75 72 SER A O 1
ATOM 543 N N . PRO A 1 73 ? 3.110 5.323 2.657 1.00 85.38 73 PRO A N 1
ATOM 544 C CA . PRO A 1 73 ? 4.427 4.711 2.851 1.00 85.38 73 PRO A CA 1
ATOM 545 C C . PRO A 1 73 ? 5.356 5.551 3.739 1.00 85.38 73 PRO A C 1
ATOM 547 O O . PRO A 1 73 ? 6.341 5.043 4.272 1.00 85.38 73 PRO A O 1
ATOM 550 N N . ASN A 1 74 ? 5.040 6.834 3.939 1.00 83.81 74 ASN A N 1
ATOM 551 C CA . ASN A 1 74 ? 5.860 7.765 4.713 1.00 83.81 74 ASN A CA 1
ATOM 552 C C . ASN A 1 74 ? 5.625 7.659 6.230 1.00 83.81 74 ASN A C 1
ATOM 554 O O . ASN A 1 74 ? 6.361 8.260 7.012 1.00 83.81 74 ASN A O 1
ATOM 558 N N . VAL A 1 75 ? 4.624 6.894 6.675 1.00 87.62 75 VAL A N 1
ATOM 559 C CA . VAL A 1 75 ? 4.281 6.752 8.100 1.00 87.62 75 VAL A CA 1
ATOM 560 C C . VAL A 1 75 ? 5.340 5.943 8.862 1.00 87.62 75 VAL A C 1
ATOM 562 O O . VAL A 1 75 ? 5.795 6.343 9.945 1.00 87.62 75 VAL A O 1
ATOM 565 N N . GLY A 1 76 ? 5.782 4.828 8.285 1.00 89.88 76 GLY A N 1
ATOM 566 C CA . GLY A 1 76 ? 6.716 3.903 8.912 1.00 89.88 76 GLY A CA 1
ATOM 567 C C . GLY A 1 76 ? 7.174 2.795 7.969 1.00 89.88 76 GLY A C 1
ATOM 568 O O . GLY A 1 76 ? 6.811 2.761 6.796 1.00 89.88 76 GLY A O 1
ATOM 569 N N . ALA A 1 77 ? 8.025 1.906 8.479 1.00 90.88 77 ALA A N 1
ATOM 570 C CA . ALA A 1 77 ? 8.679 0.891 7.659 1.00 90.88 77 ALA A CA 1
ATOM 571 C C . ALA A 1 77 ? 7.697 -0.191 7.191 1.00 90.88 77 ALA A C 1
ATOM 573 O O . ALA A 1 77 ? 7.823 -0.683 6.072 1.00 90.88 77 ALA A O 1
ATOM 574 N N . VAL A 1 78 ? 6.709 -0.536 8.023 1.00 93.81 78 VAL A N 1
ATOM 575 C CA . VAL A 1 78 ? 5.682 -1.518 7.660 1.00 93.81 78 VAL A CA 1
ATOM 576 C C . VAL A 1 78 ? 4.686 -0.915 6.677 1.00 93.81 78 VAL A C 1
ATOM 578 O O . VAL A 1 78 ? 4.327 -1.576 5.712 1.00 93.81 78 VAL A O 1
ATOM 581 N N . SER A 1 79 ? 4.312 0.353 6.846 1.00 91.69 79 SER A N 1
ATOM 582 C CA . SER A 1 79 ? 3.483 1.086 5.881 1.00 91.69 79 SER A CA 1
ATOM 583 C C . SER A 1 79 ? 4.194 1.230 4.532 1.00 91.69 79 SER A C 1
ATOM 585 O O . SER A 1 79 ? 3.571 1.052 3.489 1.00 91.69 79 SER A O 1
ATOM 587 N N . HIS A 1 80 ? 5.512 1.465 4.538 1.00 89.00 80 HIS A N 1
ATOM 588 C CA . HIS A 1 80 ? 6.330 1.458 3.326 1.00 89.00 80 HIS A CA 1
ATOM 589 C C . HIS A 1 80 ? 6.314 0.088 2.640 1.00 89.00 80 HIS A C 1
ATOM 591 O O . HIS A 1 80 ? 5.984 0.014 1.465 1.00 89.00 80 HIS A O 1
ATOM 597 N N . ALA A 1 81 ? 6.623 -0.997 3.357 1.00 90.69 81 ALA A N 1
ATOM 598 C CA . ALA A 1 81 ? 6.596 -2.354 2.796 1.00 90.69 81 ALA A CA 1
ATOM 599 C C . ALA A 1 81 ? 5.183 -2.804 2.363 1.00 90.69 81 ALA A C 1
ATOM 601 O O . ALA A 1 81 ? 5.031 -3.635 1.472 1.00 90.69 81 ALA A O 1
ATOM 602 N N . ASN A 1 82 ? 4.133 -2.248 2.975 1.00 91.12 82 ASN A N 1
ATOM 603 C CA . ASN A 1 82 ? 2.746 -2.507 2.592 1.00 91.12 82 ASN A CA 1
ATOM 604 C C . ASN A 1 82 ? 2.377 -1.881 1.243 1.00 91.12 82 ASN A C 1
ATOM 606 O O . ASN A 1 82 ? 1.513 -2.420 0.561 1.00 91.12 82 ASN A O 1
ATOM 610 N N . ALA A 1 83 ? 2.988 -0.753 0.876 1.00 86.25 83 ALA A N 1
ATOM 611 C CA . ALA A 1 83 ? 2.615 0.024 -0.306 1.00 86.25 83 ALA A CA 1
ATOM 612 C C . ALA A 1 83 ? 3.622 -0.099 -1.461 1.00 86.25 83 ALA A C 1
ATOM 614 O O . ALA A 1 83 ? 3.229 -0.073 -2.627 1.00 86.25 83 ALA A O 1
ATOM 615 N N . VAL A 1 84 ? 4.908 -0.237 -1.138 1.00 84.75 84 VAL A N 1
ATOM 616 C CA . VAL A 1 84 ? 6.018 -0.193 -2.092 1.00 84.75 84 VAL A CA 1
ATOM 617 C C . VAL A 1 84 ? 6.578 -1.602 -2.290 1.00 84.75 84 VAL A C 1
ATOM 619 O O . VAL A 1 84 ? 6.906 -2.253 -1.295 1.00 84.75 84 VAL A O 1
ATOM 622 N N . PRO A 1 85 ? 6.712 -2.080 -3.539 1.00 84.19 85 PRO A N 1
ATOM 623 C CA . PRO A 1 85 ? 7.341 -3.367 -3.813 1.00 84.19 85 PRO A CA 1
ATOM 624 C C . PRO A 1 85 ? 8.801 -3.408 -3.347 1.00 84.19 85 PRO A C 1
ATOM 626 O O . PRO A 1 85 ? 9.517 -2.403 -3.384 1.00 84.19 85 PRO A O 1
ATOM 629 N N . GLU A 1 86 ? 9.270 -4.593 -2.955 1.00 83.94 86 GLU A N 1
ATOM 630 C CA . GLU A 1 86 ? 10.653 -4.796 -2.515 1.00 83.94 86 GLU A CA 1
ATOM 631 C C . GLU A 1 86 ? 11.458 -5.575 -3.556 1.00 83.94 86 GLU A C 1
ATOM 633 O O . GLU A 1 86 ? 11.082 -6.663 -3.979 1.00 83.94 86 GLU A O 1
ATOM 638 N N . GLU A 1 87 ? 12.607 -5.032 -3.959 1.00 82.38 87 GLU A N 1
ATOM 639 C CA . GLU A 1 87 ? 13.545 -5.748 -4.821 1.00 82.38 87 GLU A CA 1
ATOM 640 C C . GLU A 1 87 ? 14.468 -6.646 -3.988 1.00 82.38 87 GLU A C 1
ATOM 642 O O . GLU A 1 87 ? 15.378 -6.160 -3.304 1.00 82.38 87 GLU A O 1
ATOM 647 N N . GLN A 1 88 ? 14.310 -7.959 -4.124 1.00 85.50 88 GLN A N 1
ATOM 648 C CA . GLN A 1 88 ? 15.144 -8.946 -3.455 1.00 85.50 88 GLN A CA 1
ATOM 649 C C . GLN A 1 88 ? 16.198 -9.522 -4.406 1.00 85.50 88 GLN A C 1
ATOM 651 O O . GLN A 1 88 ? 15.914 -9.904 -5.536 1.00 85.50 88 GLN A O 1
ATOM 656 N N . ALA A 1 89 ? 17.448 -9.612 -3.946 1.00 87.06 89 ALA A N 1
ATOM 657 C CA . ALA A 1 89 ? 18.497 -10.293 -4.701 1.00 87.06 89 ALA A CA 1
ATOM 658 C C . ALA A 1 89 ? 18.365 -11.816 -4.555 1.00 87.06 89 ALA A C 1
ATOM 660 O O . ALA A 1 89 ? 18.465 -12.341 -3.442 1.00 87.06 89 ALA A O 1
ATOM 661 N N . ARG A 1 90 ? 18.237 -12.516 -5.683 1.00 88.12 90 ARG A N 1
ATOM 662 C CA . ARG A 1 90 ? 18.234 -13.977 -5.784 1.00 88.12 90 ARG A CA 1
ATOM 663 C C . ARG A 1 90 ? 19.656 -14.512 -5.710 1.00 88.12 90 ARG A C 1
ATOM 665 O O . ARG A 1 90 ? 20.325 -14.733 -6.716 1.00 88.12 90 ARG A O 1
ATOM 672 N N . LYS A 1 91 ? 20.148 -14.630 -4.474 1.00 90.94 91 LYS A N 1
ATOM 673 C CA . LYS A 1 91 ? 21.490 -15.157 -4.157 1.00 90.94 91 LYS A CA 1
ATOM 674 C C . LYS A 1 91 ? 21.607 -16.669 -4.367 1.00 90.94 91 LYS A C 1
ATOM 676 O O . LYS A 1 91 ? 22.710 -17.200 -4.340 1.00 90.94 91 LYS A O 1
ATOM 681 N N . ASP A 1 92 ? 20.472 -17.334 -4.526 1.00 91.56 92 ASP A N 1
ATOM 682 C CA . ASP A 1 92 ? 20.323 -18.742 -4.875 1.00 91.56 92 ASP A CA 1
ATOM 683 C C . ASP A 1 92 ? 20.557 -19.018 -6.372 1.00 91.56 92 ASP A C 1
ATOM 685 O O . ASP A 1 92 ? 20.855 -20.152 -6.736 1.00 91.56 92 ASP A O 1
ATOM 689 N N . LEU A 1 93 ? 20.478 -17.995 -7.233 1.00 89.00 93 LEU A N 1
ATOM 690 C CA . LEU A 1 93 ? 20.697 -18.099 -8.679 1.00 89.00 93 LEU A CA 1
ATOM 691 C C . LEU A 1 93 ? 22.082 -17.569 -9.088 1.00 89.00 93 LEU A C 1
ATOM 693 O O . LEU A 1 93 ? 22.628 -16.693 -8.411 1.00 89.00 93 LEU A O 1
ATOM 697 N N . PRO A 1 94 ? 22.670 -18.037 -10.208 1.00 91.44 94 PRO A N 1
ATOM 698 C CA . PRO A 1 94 ? 23.949 -17.519 -10.679 1.00 91.44 94 PRO A CA 1
ATOM 699 C C . PRO A 1 94 ? 23.858 -16.033 -11.039 1.00 91.44 94 PRO A C 1
ATOM 701 O O . PRO A 1 94 ? 22.831 -15.531 -11.508 1.00 91.44 94 PRO A O 1
ATOM 704 N N . LYS A 1 95 ? 24.972 -15.322 -10.851 1.00 92.00 95 LYS A N 1
ATOM 705 C CA . LYS A 1 95 ? 25.109 -13.947 -11.337 1.00 92.00 95 LYS A CA 1
ATOM 706 C C . LYS A 1 95 ? 25.114 -13.924 -12.862 1.00 92.00 95 LYS A C 1
ATOM 708 O O . LYS A 1 95 ? 25.548 -14.879 -13.499 1.00 92.00 95 LYS A O 1
ATOM 713 N N . TYR A 1 96 ? 24.708 -12.797 -13.432 1.00 86.75 96 TYR A N 1
ATOM 714 C CA . TYR A 1 96 ? 24.840 -12.539 -14.864 1.00 86.75 96 TYR A CA 1
ATOM 715 C C . TYR A 1 96 ? 25.632 -11.254 -15.118 1.00 86.75 96 TYR A C 1
ATOM 717 O O . TYR A 1 96 ? 25.700 -10.360 -14.266 1.00 86.75 96 TYR A O 1
ATOM 725 N N . ALA A 1 97 ? 26.248 -11.164 -16.297 1.00 88.75 97 ALA A N 1
ATOM 726 C CA . ALA A 1 97 ? 26.982 -9.982 -16.729 1.00 88.75 97 ALA A CA 1
ATOM 727 C C . ALA A 1 97 ? 26.002 -8.887 -17.178 1.00 88.75 97 ALA A C 1
ATOM 729 O O . ALA A 1 97 ? 25.422 -8.957 -18.259 1.00 88.75 97 ALA A O 1
ATOM 730 N N . LYS A 1 98 ? 25.830 -7.848 -16.357 1.00 81.25 98 LYS A N 1
ATOM 731 C CA . LYS A 1 98 ? 25.007 -6.680 -16.690 1.00 81.25 98 LYS A CA 1
ATOM 732 C C . LYS A 1 98 ? 25.875 -5.563 -17.257 1.00 81.25 98 LYS A C 1
ATOM 734 O O . LYS A 1 98 ? 26.905 -5.218 -16.676 1.00 81.25 98 LYS A O 1
ATOM 739 N N . LEU A 1 99 ? 25.465 -4.980 -18.385 1.00 76.94 99 LEU A N 1
ATOM 740 C CA . LEU A 1 99 ? 26.063 -3.751 -18.909 1.00 76.94 99 LEU A CA 1
ATOM 741 C C . LEU A 1 99 ? 25.678 -2.573 -18.006 1.00 76.94 99 LEU A C 1
ATOM 743 O O . LEU A 1 99 ? 24.503 -2.270 -17.820 1.00 76.94 99 LEU A O 1
ATOM 747 N N . MET A 1 100 ? 26.680 -1.917 -17.438 1.00 75.31 100 MET A N 1
ATOM 748 C CA . MET A 1 100 ? 26.533 -0.756 -16.573 1.00 75.31 100 MET A CA 1
ATOM 749 C C . MET A 1 100 ? 26.990 0.493 -17.319 1.00 75.31 100 MET A C 1
ATOM 751 O O . MET A 1 100 ? 27.986 0.470 -18.044 1.00 75.31 100 MET A O 1
ATOM 755 N N . HIS A 1 101 ? 26.291 1.602 -17.094 1.00 73.12 101 HIS A N 1
ATOM 756 C CA . HIS A 1 101 ? 26.699 2.920 -17.566 1.00 73.12 101 HIS A CA 1
ATOM 757 C C . HIS A 1 101 ? 27.377 3.664 -16.423 1.00 73.12 101 HIS A C 1
ATOM 759 O O . HIS A 1 101 ? 26.868 3.705 -15.303 1.00 73.12 101 HIS A O 1
ATOM 765 N N . GLY A 1 102 ? 28.530 4.259 -16.696 1.00 77.62 102 GLY A N 1
ATOM 766 C CA . GLY A 1 102 ? 29.284 4.989 -15.691 1.00 77.62 102 GLY A CA 1
ATOM 767 C C . GLY A 1 102 ? 30.025 6.175 -16.269 1.00 77.62 102 GLY A C 1
ATOM 768 O O . GLY A 1 102 ? 29.894 6.527 -17.444 1.00 77.62 102 GLY A O 1
ATOM 769 N N . ARG A 1 103 ? 30.821 6.797 -15.408 1.00 80.00 103 ARG A N 1
ATOM 770 C CA . ARG A 1 103 ? 31.755 7.848 -15.784 1.00 80.00 103 ARG A CA 1
ATOM 771 C C . ARG A 1 103 ? 33.161 7.404 -15.416 1.00 80.00 103 ARG A C 1
ATOM 773 O O . ARG A 1 103 ? 33.367 6.954 -14.294 1.00 80.00 103 ARG A O 1
ATOM 780 N N . ALA A 1 104 ? 34.091 7.532 -16.351 1.00 81.19 104 ALA A N 1
ATOM 781 C CA . ALA A 1 104 ? 35.507 7.267 -16.134 1.00 81.19 104 ALA A CA 1
ATOM 782 C C . ALA A 1 104 ? 36.314 8.555 -16.346 1.00 81.19 104 ALA A C 1
ATOM 784 O O . ALA A 1 104 ? 35.901 9.397 -17.153 1.00 81.19 104 ALA A O 1
ATOM 785 N N . PRO A 1 105 ? 37.436 8.742 -15.630 1.00 85.94 105 PRO A N 1
ATOM 786 C CA . PRO A 1 105 ? 38.334 9.860 -15.888 1.00 85.94 105 PRO A CA 1
ATOM 787 C C . PRO A 1 105 ? 38.844 9.813 -17.331 1.00 85.94 105 PRO A C 1
ATOM 789 O O . PRO A 1 105 ? 39.089 8.743 -17.888 1.00 85.94 105 PRO A O 1
ATOM 792 N N . SER A 1 106 ? 38.965 10.979 -17.962 1.00 83.06 106 SER A N 1
ATOM 793 C CA . SER A 1 106 ? 39.723 11.152 -19.197 1.00 83.06 106 SER A CA 1
ATOM 794 C C . SER A 1 106 ? 41.182 10.776 -18.961 1.00 83.06 106 SER A C 1
ATOM 796 O O . SER A 1 106 ? 41.650 10.725 -17.825 1.00 83.06 106 SER A O 1
ATOM 798 N N . TRP A 1 107 ? 41.918 10.540 -20.045 1.00 79.81 107 TRP A N 1
ATOM 799 C CA . TRP A 1 107 ? 43.325 10.140 -19.988 1.00 79.81 107 TRP A CA 1
ATOM 800 C C . TRP A 1 107 ? 44.210 11.093 -19.154 1.00 79.81 107 TRP A C 1
ATOM 802 O O . TRP A 1 107 ? 45.194 10.650 -18.576 1.00 79.81 107 TRP A O 1
ATOM 812 N N . ASN A 1 108 ? 43.840 12.377 -19.054 1.00 83.44 108 ASN A N 1
ATOM 813 C CA . ASN A 1 108 ? 44.529 13.401 -18.263 1.00 83.44 108 ASN A CA 1
ATOM 814 C C . ASN A 1 108 ? 43.892 13.676 -16.881 1.00 83.44 108 ASN A C 1
ATOM 816 O O . ASN A 1 108 ? 44.322 14.587 -16.185 1.00 83.44 108 ASN A O 1
ATOM 820 N N . GLY A 1 109 ? 42.848 12.941 -16.484 1.00 79.44 109 GLY A N 1
ATOM 821 C CA . GLY A 1 109 ? 42.185 13.072 -15.178 1.00 79.44 109 GLY A CA 1
ATOM 822 C C . GLY A 1 109 ? 41.324 14.326 -14.976 1.00 79.44 109 GLY A C 1
ATOM 823 O O . GLY A 1 109 ? 40.618 14.417 -13.977 1.00 79.44 109 GLY A O 1
ATOM 824 N N . GLU A 1 110 ? 41.331 15.273 -15.914 1.00 82.88 110 GLU A N 1
ATOM 825 C CA . GLU A 1 110 ? 40.657 16.570 -15.759 1.00 82.88 110 GLU A CA 1
ATOM 826 C C . GLU A 1 110 ? 39.151 16.523 -16.040 1.00 82.88 110 GLU A C 1
ATOM 828 O O . GLU A 1 110 ? 38.404 17.412 -15.629 1.00 82.88 110 GLU A O 1
ATOM 833 N N . ARG A 1 111 ? 38.678 15.512 -16.775 1.00 85.00 111 ARG A N 1
ATOM 834 C CA . ARG A 1 111 ? 37.270 15.378 -17.162 1.00 85.00 111 ARG A CA 1
ATOM 835 C C . ARG A 1 111 ? 36.769 13.969 -16.900 1.00 85.00 111 ARG A C 1
ATOM 837 O O . ARG A 1 111 ? 37.530 13.014 -16.832 1.00 85.00 111 ARG A O 1
ATOM 844 N N . LEU A 1 112 ? 35.455 13.832 -16.793 1.00 85.56 112 LEU A N 1
ATOM 845 C CA . LEU A 1 112 ? 34.782 12.540 -16.798 1.00 85.56 112 LEU A CA 1
ATOM 846 C C . LEU A 1 112 ? 34.131 12.323 -18.165 1.00 85.56 112 LEU A C 1
ATOM 848 O O . LEU A 1 112 ? 33.443 13.213 -18.662 1.00 85.56 112 LEU A O 1
ATOM 852 N N . HIS A 1 113 ? 34.296 11.140 -18.749 1.00 78.56 113 HIS A N 1
ATOM 853 C CA . HIS A 1 113 ? 33.589 10.731 -19.963 1.00 78.56 113 HIS A CA 1
ATOM 854 C C . HIS A 1 113 ? 32.629 9.574 -19.664 1.00 78.56 113 HIS A C 1
ATOM 856 O O . HIS A 1 113 ? 32.849 8.789 -18.737 1.00 78.56 113 HIS A O 1
ATOM 862 N N . ARG A 1 114 ? 31.528 9.486 -20.422 1.00 76.44 114 ARG A N 1
ATOM 863 C CA . ARG A 1 114 ? 30.576 8.373 -20.304 1.00 76.44 114 ARG A CA 1
ATOM 864 C C . ARG A 1 114 ? 31.253 7.096 -20.793 1.00 76.44 114 ARG A C 1
ATOM 866 O O . ARG A 1 114 ? 31.796 7.071 -21.891 1.00 76.44 114 ARG A O 1
ATOM 873 N N . THR A 1 115 ? 31.185 6.045 -19.991 1.00 83.81 115 THR A N 1
ATOM 874 C CA . THR A 1 115 ? 31.708 4.724 -20.333 1.00 83.81 115 THR A CA 1
ATOM 875 C C . THR A 1 115 ? 30.654 3.654 -20.080 1.00 83.81 115 THR A C 1
ATOM 877 O O . THR A 1 115 ? 29.656 3.888 -19.387 1.00 83.81 115 THR A O 1
ATOM 880 N N . ARG A 1 116 ? 30.876 2.478 -20.661 1.00 80.44 116 ARG A N 1
ATOM 881 C CA . ARG A 1 116 ? 30.064 1.283 -20.466 1.00 80.44 116 ARG A CA 1
ATOM 882 C C . ARG A 1 116 ? 30.985 0.138 -20.061 1.00 80.44 116 ARG A C 1
ATOM 884 O O . ARG A 1 116 ? 32.023 -0.049 -20.685 1.00 80.44 116 ARG A O 1
ATOM 891 N N . PHE A 1 117 ? 30.623 -0.605 -19.025 1.00 83.56 117 PHE A N 1
ATOM 892 C CA . PHE A 1 117 ? 31.401 -1.753 -18.553 1.00 83.56 117 PHE A CA 1
ATOM 893 C C . PHE A 1 117 ? 30.470 -2.853 -18.056 1.00 83.56 117 PHE A C 1
ATOM 895 O O . PHE A 1 117 ? 29.376 -2.572 -17.572 1.00 83.56 117 PHE A O 1
ATOM 902 N N . HIS A 1 118 ? 30.891 -4.109 -18.168 1.00 88.19 118 HIS A N 1
ATOM 903 C CA . HIS A 1 118 ? 30.131 -5.224 -17.618 1.00 88.19 118 HIS A CA 1
ATOM 904 C C . HIS A 1 118 ? 30.460 -5.439 -16.143 1.00 88.19 118 HIS A C 1
ATOM 906 O O . HIS A 1 118 ? 31.605 -5.293 -15.715 1.00 88.19 118 HIS A O 1
ATOM 912 N N . ARG A 1 119 ? 29.443 -5.800 -15.361 1.00 86.25 119 ARG A N 1
ATOM 913 C CA . ARG A 1 119 ? 29.591 -6.209 -13.966 1.00 86.25 119 ARG A CA 1
ATOM 914 C C . ARG A 1 119 ? 28.724 -7.430 -13.706 1.00 86.25 119 ARG A C 1
ATOM 916 O O . ARG A 1 119 ? 27.552 -7.437 -14.072 1.00 86.25 119 ARG A O 1
ATOM 923 N N . GLU A 1 120 ? 29.282 -8.424 -13.025 1.00 92.69 120 GLU A N 1
ATOM 924 C CA . GLU A 1 120 ? 28.488 -9.536 -12.513 1.00 92.69 120 GLU A CA 1
ATOM 925 C C . GLU A 1 120 ? 27.576 -9.062 -11.382 1.00 92.69 120 GLU A C 1
ATOM 927 O O . GLU A 1 120 ? 28.034 -8.531 -10.360 1.00 92.69 120 GLU A O 1
ATOM 932 N N . VAL A 1 121 ? 26.276 -9.261 -11.556 1.00 86.81 121 VAL A N 1
ATOM 933 C CA . VAL A 1 121 ? 25.253 -8.869 -10.587 1.00 86.81 121 VAL A CA 1
ATOM 934 C C . VAL A 1 121 ? 24.334 -10.043 -10.289 1.00 86.81 121 VAL A C 1
ATOM 936 O O . VAL A 1 121 ? 24.105 -10.903 -11.136 1.00 86.81 121 VAL A O 1
ATOM 939 N N . TRP A 1 122 ? 23.817 -10.079 -9.061 1.00 88.31 122 TRP A N 1
ATOM 940 C CA . TRP A 1 122 ? 22.760 -11.019 -8.708 1.00 88.31 122 TRP A CA 1
ATOM 941 C C . TRP A 1 122 ? 21.500 -10.700 -9.501 1.00 88.31 122 TRP A C 1
ATOM 943 O O . TRP A 1 122 ? 21.169 -9.526 -9.705 1.00 88.31 122 TRP A O 1
ATOM 953 N N . GLN A 1 123 ? 20.793 -11.754 -9.891 1.00 84.81 123 GLN A N 1
ATOM 954 C CA . GLN A 1 123 ? 19.427 -11.640 -10.379 1.00 84.81 123 GLN A CA 1
ATOM 955 C C . GLN A 1 123 ? 18.556 -11.025 -9.276 1.00 84.81 123 GLN A C 1
ATOM 957 O O . GLN A 1 123 ? 18.847 -11.172 -8.083 1.00 84.81 123 GLN A O 1
ATOM 962 N N . ARG A 1 124 ? 17.542 -10.257 -9.665 1.00 81.19 124 ARG A N 1
ATOM 963 C CA . ARG A 1 124 ? 16.654 -9.561 -8.731 1.00 81.19 124 ARG A CA 1
ATOM 964 C C . ARG A 1 124 ? 15.226 -9.984 -9.024 1.00 81.19 124 ARG A C 1
ATOM 966 O O . ARG A 1 124 ? 14.847 -10.072 -10.182 1.00 81.19 124 ARG A O 1
ATOM 973 N N . GLU A 1 125 ? 14.469 -10.224 -7.971 1.00 81.75 125 GLU A N 1
ATOM 974 C CA . GLU A 1 125 ? 13.036 -10.481 -8.015 1.00 81.75 125 GLU A CA 1
ATOM 975 C C . GLU A 1 125 ? 12.318 -9.301 -7.363 1.00 81.75 125 GLU A C 1
ATOM 977 O O . GLU A 1 125 ? 12.839 -8.707 -6.412 1.00 81.75 125 GLU A O 1
ATOM 982 N N . LEU A 1 126 ? 11.145 -8.943 -7.882 1.00 79.88 126 LEU A N 1
ATOM 983 C CA . LEU A 1 126 ? 10.309 -7.914 -7.285 1.00 79.88 126 LEU A CA 1
ATOM 984 C C . LEU A 1 126 ? 9.189 -8.568 -6.482 1.00 79.88 126 LEU A C 1
ATOM 986 O O . LEU A 1 126 ? 8.261 -9.147 -7.040 1.00 79.88 126 LEU A O 1
ATOM 990 N N . LEU A 1 127 ? 9.273 -8.449 -5.162 1.00 81.81 127 LEU A N 1
ATOM 991 C CA . LEU A 1 127 ? 8.239 -8.931 -4.267 1.00 81.81 127 LEU A CA 1
ATOM 992 C C . LEU A 1 127 ? 7.056 -7.952 -4.287 1.00 81.81 127 LEU A C 1
ATOM 994 O O . LEU A 1 127 ? 7.253 -6.757 -4.024 1.00 81.81 127 LEU A O 1
ATOM 998 N N . PRO A 1 128 ? 5.831 -8.425 -4.586 1.00 80.38 128 PRO A N 1
ATOM 999 C CA . PRO A 1 128 ? 4.658 -7.569 -4.593 1.00 80.38 128 PRO A CA 1
ATOM 1000 C C . PRO A 1 128 ? 4.369 -7.024 -3.187 1.00 80.38 128 PRO A C 1
ATOM 1002 O O . PRO A 1 128 ? 4.466 -7.768 -2.206 1.00 80.38 128 PRO A O 1
ATOM 1005 N N . PRO A 1 129 ? 3.939 -5.757 -3.068 1.00 86.00 129 PRO A N 1
ATOM 1006 C CA . PRO A 1 129 ? 3.471 -5.218 -1.805 1.00 86.00 129 PRO A CA 1
ATOM 1007 C C . PRO A 1 129 ? 2.137 -5.865 -1.416 1.00 86.00 129 PRO A C 1
ATOM 1009 O O . PRO A 1 129 ? 1.355 -6.309 -2.262 1.00 86.00 129 PRO A O 1
ATOM 1012 N N . ALA A 1 130 ? 1.850 -5.884 -0.117 1.00 86.81 130 ALA A N 1
ATOM 1013 C CA . ALA A 1 130 ? 0.617 -6.463 0.412 1.00 86.81 130 ALA A CA 1
ATOM 1014 C C . ALA A 1 130 ? -0.636 -5.655 0.042 1.00 86.81 130 ALA A C 1
ATOM 1016 O O . ALA A 1 130 ? -1.703 -6.232 -0.172 1.00 86.81 130 ALA A O 1
ATOM 1017 N N . LEU A 1 131 ? -0.486 -4.331 -0.065 1.00 87.31 131 LEU A N 1
ATOM 1018 C CA . LEU A 1 131 ? -1.542 -3.349 -0.323 1.00 87.31 131 LEU A CA 1
ATOM 1019 C C . LEU A 1 131 ? -2.743 -3.486 0.619 1.00 87.31 131 LEU A C 1
ATOM 1021 O O . LEU A 1 131 ? -3.873 -3.186 0.234 1.00 87.31 131 LEU A O 1
ATOM 1025 N N . SER A 1 132 ? -2.506 -3.924 1.857 1.00 90.25 132 SER A N 1
ATOM 1026 C CA . SER A 1 132 ? -3.560 -4.057 2.855 1.00 90.25 132 SER A CA 1
ATOM 1027 C C . SER A 1 132 ? -4.151 -2.675 3.132 1.00 90.25 132 SER A C 1
ATOM 1029 O O . SER A 1 132 ? -3.426 -1.719 3.437 1.00 90.25 132 SER A O 1
ATOM 1031 N N . LEU A 1 133 ? -5.473 -2.565 2.998 1.00 89.94 133 LEU A N 1
ATOM 1032 C CA . LEU A 1 133 ? -6.199 -1.318 3.211 1.00 89.94 133 LEU A CA 1
ATOM 1033 C C . LEU A 1 133 ? -6.477 -1.118 4.700 1.00 89.94 133 LEU A C 1
ATOM 1035 O O . LEU A 1 133 ? -6.732 -2.071 5.437 1.00 89.94 133 LEU A O 1
ATOM 1039 N N . LEU A 1 134 ? -6.471 0.137 5.137 1.00 92.62 134 LEU A N 1
ATOM 1040 C CA . LEU A 1 134 ? -6.943 0.535 6.453 1.00 92.62 134 LEU A CA 1
ATOM 1041 C C . LEU A 1 134 ? -8.363 1.080 6.318 1.00 92.62 134 LEU A C 1
ATOM 1043 O O . LEU A 1 134 ? -8.589 2.098 5.661 1.00 92.62 134 LEU A O 1
ATOM 1047 N N . GLY A 1 135 ? -9.305 0.377 6.937 1.00 92.44 135 GLY A N 1
ATOM 1048 C CA . GLY A 1 135 ? -10.693 0.782 7.077 1.00 92.44 135 GLY A CA 1
ATOM 1049 C C . GLY A 1 135 ? -10.929 1.499 8.400 1.00 92.44 135 GLY A C 1
ATOM 1050 O O . GLY A 1 135 ? -10.381 1.097 9.429 1.00 92.44 135 GLY A O 1
ATOM 1051 N N . PHE A 1 136 ? -11.749 2.545 8.392 1.00 94.75 136 PHE A N 1
ATOM 1052 C CA . PHE A 1 136 ? -12.197 3.201 9.612 1.00 94.75 136 PHE A CA 1
ATOM 1053 C C . PHE A 1 136 ? -13.583 3.825 9.486 1.00 94.75 136 PHE A C 1
ATOM 1055 O O . PHE A 1 136 ? -14.009 4.231 8.405 1.00 94.75 136 PHE A O 1
ATOM 1062 N N . ARG A 1 137 ? -14.285 3.890 10.620 1.00 95.00 137 ARG A N 1
ATOM 1063 C CA . ARG A 1 137 ? -15.607 4.516 10.753 1.00 95.00 137 ARG A CA 1
ATOM 1064 C C . ARG A 1 137 ? -15.871 4.975 12.180 1.00 95.00 137 ARG A C 1
ATOM 1066 O O . ARG A 1 137 ? -15.417 4.346 13.139 1.00 95.00 137 ARG A O 1
ATOM 1073 N N . ARG A 1 138 ? -16.647 6.044 12.324 1.00 95.12 138 ARG A N 1
ATOM 1074 C CA . ARG A 1 138 ? -17.171 6.504 13.609 1.00 95.12 138 ARG A CA 1
ATOM 1075 C C . ARG A 1 138 ? -18.266 5.561 14.099 1.00 95.12 138 ARG A C 1
ATOM 1077 O O . ARG A 1 138 ? -19.125 5.141 13.330 1.00 95.12 138 ARG A O 1
ATOM 1084 N N . LEU A 1 139 ? -18.249 5.283 15.396 1.00 94.12 139 LEU A N 1
ATOM 1085 C CA . LEU A 1 139 ? -19.274 4.537 16.110 1.00 94.12 139 LEU A CA 1
ATOM 1086 C C . LEU A 1 139 ? -20.122 5.530 16.931 1.00 94.12 139 LEU A C 1
ATOM 1088 O O . LEU A 1 139 ? -19.644 5.996 17.969 1.00 94.12 139 LEU A O 1
ATOM 1092 N N . PRO A 1 140 ? -21.338 5.902 16.480 1.00 85.25 140 PRO A N 1
ATOM 1093 C CA . PRO A 1 140 ? -22.141 6.954 17.113 1.00 85.25 140 PRO A CA 1
ATOM 1094 C C . PRO A 1 140 ? -22.427 6.685 18.591 1.00 85.25 140 PRO A C 1
ATOM 1096 O O . PRO A 1 140 ? -22.231 7.570 19.420 1.00 85.25 140 PRO A O 1
ATOM 1099 N N . ASP A 1 141 ? -22.789 5.442 18.911 1.00 84.69 141 ASP A N 1
ATOM 1100 C CA . ASP A 1 141 ? -23.289 5.040 20.233 1.00 84.69 141 ASP A CA 1
ATOM 1101 C C . ASP A 1 141 ? -22.182 4.761 21.258 1.00 84.69 141 ASP A C 1
ATOM 1103 O O . ASP A 1 141 ? -22.450 4.438 22.412 1.00 84.69 141 ASP A O 1
ATOM 1107 N N . HIS A 1 142 ? -20.921 4.868 20.840 1.00 81.62 142 HIS A N 1
ATOM 1108 C CA . HIS A 1 142 ? -19.761 4.547 21.671 1.00 81.62 142 HIS A CA 1
ATOM 1109 C C . HIS A 1 142 ? -18.895 5.775 21.989 1.00 81.62 142 HIS A C 1
ATOM 1111 O O . HIS A 1 142 ? -17.842 5.638 22.613 1.00 81.62 142 HIS A O 1
A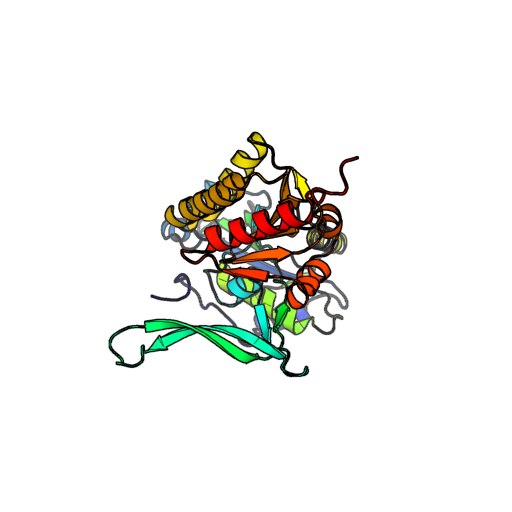TOM 1117 N N . GLY A 1 143 ? -19.314 6.967 21.546 1.00 74.75 143 GLY A N 1
ATOM 1118 C CA . GLY A 1 143 ? -18.676 8.228 21.918 1.00 74.75 143 GLY A CA 1
ATOM 1119 C C . GLY A 1 143 ? -18.887 8.572 23.394 1.00 74.75 143 GLY A C 1
ATOM 1120 O O . GLY A 1 143 ? -19.805 8.081 24.045 1.00 74.75 143 GLY A O 1
ATOM 1121 N N . THR A 1 144 ? -18.029 9.437 23.920 1.00 79.75 144 THR A N 1
ATOM 1122 C CA . THR A 1 144 ? -18.159 10.002 25.268 1.00 79.75 144 THR A CA 1
ATOM 1123 C C . THR A 1 144 ? -18.060 11.522 25.187 1.00 79.75 144 THR A C 1
ATOM 1125 O O . THR A 1 144 ? -17.664 12.063 24.156 1.00 79.75 144 THR A O 1
ATOM 1128 N N . GLU A 1 145 ? -18.353 12.234 26.279 1.00 76.12 145 GLU A N 1
ATOM 1129 C CA . GLU A 1 145 ? -18.062 13.678 26.357 1.00 76.12 145 GLU A CA 1
ATOM 1130 C C . GLU A 1 145 ? -16.578 13.988 26.089 1.00 76.12 145 GLU A C 1
ATOM 1132 O O . GLU A 1 145 ? -16.235 15.078 25.645 1.00 76.12 145 GLU A O 1
ATOM 1137 N N . ALA A 1 146 ? -15.694 13.011 26.321 1.00 78.94 146 ALA A N 1
ATOM 1138 C CA . ALA A 1 146 ? -14.260 13.143 26.123 1.00 78.94 146 ALA A CA 1
ATOM 1139 C C . ALA A 1 146 ? -13.801 12.902 24.674 1.00 78.94 146 ALA A C 1
ATOM 1141 O O . ALA A 1 146 ? -12.646 13.193 24.370 1.00 78.94 146 ALA A O 1
ATOM 1142 N N . GLY A 1 147 ? -14.640 12.369 23.776 1.00 90.56 147 GLY A N 1
ATOM 1143 C CA . GLY A 1 147 ? -14.250 12.171 22.378 1.00 90.56 147 GLY A CA 1
ATOM 1144 C C . GLY A 1 147 ? -15.123 11.213 21.568 1.00 90.56 147 GLY A C 1
ATOM 1145 O O . GLY A 1 147 ? -16.088 10.613 22.041 1.00 90.56 147 GLY A O 1
ATOM 1146 N N . PHE A 1 148 ? -14.745 11.040 20.305 1.00 93.88 148 PHE A N 1
ATOM 1147 C CA . PHE A 1 148 ? -15.467 10.235 19.326 1.00 93.88 148 PHE A CA 1
ATOM 1148 C C . PHE A 1 148 ? -14.877 8.828 19.242 1.00 93.88 148 PHE A C 1
ATOM 1150 O O . PHE A 1 148 ? -13.684 8.669 18.987 1.00 93.88 148 PHE A O 1
ATOM 1157 N N . ALA A 1 149 ? -15.701 7.792 19.407 1.00 96.12 149 ALA A N 1
ATOM 1158 C CA . ALA A 1 149 ? -15.255 6.423 19.176 1.00 96.12 149 ALA A CA 1
ATOM 1159 C C . ALA A 1 149 ? -15.124 6.149 17.679 1.00 96.12 149 ALA A C 1
ATOM 1161 O O . ALA A 1 149 ? -16.088 6.271 16.920 1.00 96.12 149 ALA A O 1
ATOM 1162 N N . VAL A 1 150 ? -13.929 5.747 17.263 1.00 96.56 150 VAL A N 1
ATOM 1163 C CA . VAL A 1 150 ? -13.619 5.394 15.881 1.00 96.56 150 VAL A CA 1
ATOM 1164 C C . VAL A 1 150 ? -13.049 3.987 15.862 1.00 96.56 150 VAL A C 1
ATOM 1166 O O . VAL A 1 150 ? -12.095 3.672 16.578 1.00 96.56 150 VAL A O 1
ATOM 1169 N N . HIS A 1 151 ? -13.665 3.130 15.057 1.00 96.56 151 HIS A N 1
ATOM 1170 C CA . HIS A 1 151 ? -13.156 1.797 14.790 1.00 96.56 151 HIS A CA 1
ATOM 1171 C C . HIS A 1 151 ? -12.165 1.858 13.634 1.00 96.56 151 HIS A C 1
ATOM 1173 O O . HIS A 1 151 ? -12.480 2.442 12.600 1.00 96.56 151 HIS A O 1
ATOM 1179 N N . PHE A 1 152 ? -11.007 1.231 13.806 1.00 97.06 152 PHE A N 1
ATOM 1180 C CA . PHE A 1 152 ? -9.969 1.069 12.794 1.00 97.06 152 PHE A CA 1
ATOM 1181 C C . PHE A 1 152 ? -9.691 -0.412 12.577 1.00 97.06 152 PHE A C 1
ATOM 1183 O O . PHE A 1 152 ? -9.615 -1.171 13.544 1.00 97.06 152 PHE A O 1
ATOM 1190 N N . GLN A 1 153 ? -9.481 -0.815 11.328 1.00 96.06 153 GLN A N 1
ATOM 1191 C CA . GLN A 1 153 ? -9.301 -2.216 10.972 1.00 96.06 153 GLN A CA 1
ATOM 1192 C C . GLN A 1 153 ? -8.474 -2.367 9.700 1.00 96.06 153 GLN A C 1
ATOM 1194 O O . GLN A 1 153 ? -8.744 -1.719 8.690 1.00 96.06 153 GLN A O 1
ATOM 1199 N N . VAL A 1 154 ? -7.492 -3.264 9.728 1.00 95.81 154 VAL A N 1
ATOM 1200 C CA . VAL A 1 154 ? -6.802 -3.699 8.510 1.00 95.81 154 VAL A CA 1
ATOM 1201 C C . VAL A 1 154 ? -7.733 -4.656 7.767 1.00 95.81 154 VAL A C 1
ATOM 1203 O O . VAL A 1 154 ? -8.176 -5.645 8.347 1.00 95.81 154 VAL A O 1
ATOM 1206 N N . GLN A 1 155 ? -8.045 -4.348 6.507 1.00 92.56 155 GLN A N 1
ATOM 1207 C CA . GLN A 1 155 ? -8.956 -5.116 5.650 1.00 92.56 155 GLN A CA 1
ATOM 1208 C C . GLN A 1 155 ? -8.254 -6.371 5.113 1.00 92.56 155 GLN A C 1
ATOM 1210 O O . GLN A 1 155 ? -8.005 -6.510 3.917 1.00 92.56 155 GLN A O 1
ATOM 1215 N N . GLU A 1 156 ? -7.852 -7.253 6.024 1.00 92.06 156 GLU A N 1
ATOM 1216 C CA . GLU A 1 156 ? -7.157 -8.493 5.715 1.00 92.06 156 GLU A CA 1
ATOM 1217 C C . GLU A 1 156 ? -7.670 -9.623 6.604 1.00 92.06 156 GLU A C 1
ATOM 1219 O O . GLU A 1 156 ? -7.612 -9.547 7.834 1.00 92.06 156 GLU A O 1
ATOM 1224 N N . ALA A 1 157 ? -8.196 -10.665 5.960 1.00 93.62 157 ALA A N 1
ATOM 1225 C CA . ALA A 1 157 ? -8.734 -11.837 6.630 1.00 93.62 157 ALA A CA 1
ATOM 1226 C C . ALA A 1 157 ? -7.607 -12.819 6.956 1.00 93.62 157 ALA A C 1
ATOM 1228 O O . ALA A 1 157 ? -6.971 -13.367 6.055 1.00 93.62 157 ALA A O 1
ATOM 1229 N N . LEU A 1 158 ? -7.383 -13.061 8.244 1.00 94.50 158 LEU A N 1
ATOM 1230 C CA . LEU A 1 158 ? -6.320 -13.925 8.735 1.00 94.50 158 LEU A CA 1
ATOM 1231 C C . LEU A 1 158 ? -6.889 -15.282 9.141 1.00 94.50 158 LEU A C 1
ATOM 1233 O O . LEU A 1 158 ? -7.836 -15.367 9.923 1.00 94.50 158 LEU A O 1
ATOM 1237 N N . ASP A 1 159 ? -6.275 -16.340 8.623 1.00 93.50 159 ASP A N 1
ATOM 1238 C CA . ASP A 1 159 ? -6.583 -17.719 8.981 1.00 93.50 159 ASP A CA 1
ATOM 1239 C C . ASP A 1 159 ? -5.500 -18.254 9.933 1.00 93.50 159 ASP A C 1
ATOM 1241 O O . ASP A 1 159 ? -4.350 -18.401 9.507 1.00 93.50 159 ASP A O 1
ATOM 1245 N N . PRO A 1 160 ? -5.833 -18.558 11.205 1.00 93.25 160 PRO A N 1
ATOM 1246 C CA . PRO A 1 160 ? -4.884 -19.121 12.166 1.00 93.25 160 PRO A CA 1
ATOM 1247 C C . PRO A 1 160 ? -4.228 -20.441 11.739 1.00 93.25 160 PRO A C 1
ATOM 1249 O O . PRO A 1 160 ? -3.189 -20.797 12.294 1.00 93.25 160 PRO A O 1
ATOM 1252 N N . SER A 1 161 ? -4.819 -21.173 10.788 1.00 92.19 161 SER A N 1
ATOM 1253 C CA . SER A 1 161 ? -4.268 -22.422 10.253 1.00 92.19 161 SER A CA 1
ATOM 1254 C C . SER A 1 161 ? -3.220 -22.210 9.153 1.00 92.19 161 SER A C 1
ATOM 1256 O O . SER A 1 161 ? -2.479 -23.139 8.826 1.00 92.19 161 SER A O 1
ATOM 1258 N N . HIS A 1 162 ? -3.116 -20.996 8.601 1.00 93.38 162 HIS A N 1
ATOM 1259 C CA . HIS A 1 162 ? -2.183 -20.701 7.520 1.00 93.38 162 HIS A CA 1
ATOM 1260 C C . HIS A 1 162 ? -0.720 -20.714 8.016 1.00 93.38 162 HIS A C 1
ATOM 1262 O O . HIS A 1 162 ? -0.428 -20.114 9.055 1.00 93.38 162 HIS A O 1
ATOM 1268 N N . PRO A 1 163 ? 0.241 -21.310 7.279 1.00 94.12 163 PRO A N 1
ATOM 1269 C CA . PRO A 1 163 ? 1.643 -21.388 7.715 1.00 94.12 163 PRO A CA 1
ATOM 1270 C C . PRO A 1 163 ? 2.283 -20.025 8.017 1.00 94.12 163 PRO A C 1
ATOM 1272 O O . PRO A 1 163 ? 3.035 -19.882 8.977 1.00 94.12 163 PRO A O 1
ATOM 1275 N N . GLU A 1 164 ? 1.936 -19.002 7.232 1.00 93.25 164 GLU A N 1
ATOM 1276 C CA . GLU A 1 164 ? 2.442 -17.627 7.381 1.00 93.25 164 GLU A CA 1
ATOM 1277 C C . GLU A 1 164 ? 1.570 -16.752 8.304 1.00 93.25 164 GLU A C 1
ATOM 1279 O O . GLU A 1 164 ? 1.714 -15.526 8.333 1.00 93.25 164 GLU A O 1
ATOM 1284 N N . PHE A 1 165 ? 0.637 -17.352 9.054 1.00 95.12 165 PHE A N 1
ATOM 1285 C CA . PHE A 1 165 ? -0.327 -16.622 9.881 1.00 95.12 165 PHE A CA 1
ATOM 1286 C C . PHE A 1 165 ? 0.347 -15.642 10.843 1.00 95.12 165 PHE A C 1
ATOM 1288 O O . PHE 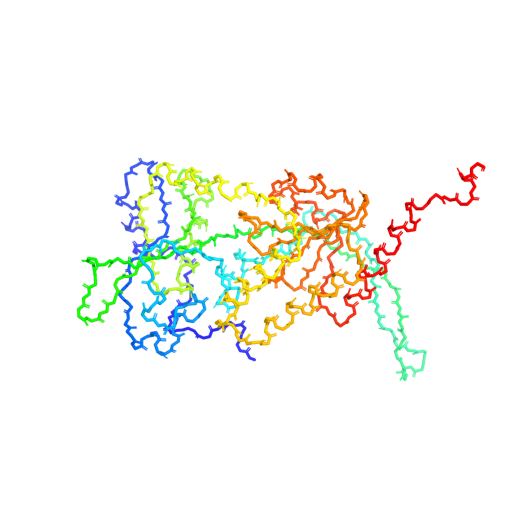A 1 165 ? -0.048 -14.480 10.913 1.00 95.12 165 PHE A O 1
ATOM 1295 N N . ARG A 1 166 ? 1.374 -16.083 11.583 1.00 95.62 166 ARG A N 1
ATOM 1296 C CA . ARG A 1 166 ? 2.002 -15.233 12.610 1.00 95.62 166 ARG A CA 1
ATOM 1297 C C . ARG A 1 166 ? 2.743 -14.042 12.010 1.00 95.62 166 ARG A C 1
ATOM 1299 O O . ARG A 1 166 ? 2.683 -12.956 12.585 1.00 95.62 166 ARG A O 1
ATOM 1306 N N . ASP A 1 167 ? 3.399 -14.233 10.870 1.00 95.25 167 ASP A N 1
ATOM 1307 C CA . ASP A 1 167 ? 4.134 -13.169 10.184 1.00 95.25 167 ASP A CA 1
ATOM 1308 C C . ASP A 1 167 ? 3.168 -12.152 9.574 1.00 95.25 167 ASP A C 1
ATOM 1310 O O . ASP A 1 167 ? 3.325 -10.942 9.770 1.00 95.25 167 ASP A O 1
ATOM 1314 N N . THR A 1 168 ? 2.100 -12.641 8.938 1.00 95.00 168 THR A N 1
ATOM 1315 C CA . THR A 1 168 ? 1.027 -11.800 8.392 1.00 95.00 168 THR A CA 1
ATOM 1316 C C . THR A 1 168 ? 0.324 -11.022 9.506 1.00 95.00 168 THR A C 1
ATOM 1318 O O . THR A 1 168 ? 0.176 -9.804 9.417 1.00 95.00 168 THR A O 1
ATOM 1321 N N . LEU A 1 169 ? -0.018 -11.684 10.616 1.00 97.06 169 LEU A N 1
ATOM 1322 C CA . LEU A 1 169 ? -0.615 -11.044 11.785 1.00 97.06 169 LEU A CA 1
ATOM 1323 C C . LEU A 1 169 ? 0.297 -9.952 12.353 1.00 97.06 169 LEU A C 1
ATOM 1325 O O . LEU A 1 169 ? -0.168 -8.845 12.619 1.00 97.06 169 LEU A O 1
ATOM 1329 N N . LEU A 1 170 ? 1.593 -10.230 12.529 1.00 97.38 170 LEU A N 1
ATOM 1330 C CA . LEU A 1 170 ? 2.542 -9.240 13.038 1.00 97.38 170 LEU A CA 1
ATOM 1331 C C . LEU A 1 170 ? 2.661 -8.037 12.093 1.00 97.38 170 LEU A C 1
ATOM 1333 O O . LEU A 1 170 ? 2.733 -6.899 12.568 1.00 97.38 170 LEU A O 1
ATOM 1337 N N . ARG A 1 171 ? 2.636 -8.262 10.774 1.00 96.31 171 ARG A N 1
ATOM 1338 C CA . ARG A 1 171 ? 2.590 -7.188 9.775 1.00 96.31 171 ARG A CA 1
ATOM 1339 C C . ARG A 1 171 ? 1.331 -6.339 9.940 1.00 96.31 171 ARG A C 1
ATOM 1341 O O . ARG A 1 171 ? 1.458 -5.125 10.056 1.00 96.31 171 ARG A O 1
ATOM 1348 N N . CYS A 1 172 ? 0.143 -6.942 10.016 1.00 97.19 172 CYS A N 1
ATOM 1349 C CA . CYS A 1 172 ? -1.118 -6.212 10.194 1.00 97.19 172 CYS A CA 1
ATOM 1350 C C . CYS A 1 172 ? -1.158 -5.439 11.526 1.00 97.19 172 CYS A C 1
ATOM 1352 O O . CYS A 1 172 ? -1.561 -4.277 11.555 1.00 97.19 172 CYS A O 1
ATOM 1354 N N . VAL A 1 173 ? -0.675 -6.041 12.622 1.00 97.69 173 VAL A N 1
ATOM 1355 C CA . VAL A 1 173 ? -0.536 -5.384 13.936 1.00 97.69 173 VAL A CA 1
ATOM 1356 C C . VAL A 1 173 ? 0.371 -4.165 13.834 1.00 97.69 173 VAL A C 1
ATOM 1358 O O . VAL A 1 173 ? 0.013 -3.093 14.315 1.00 97.69 173 VAL A O 1
ATOM 1361 N N . ASN A 1 174 ? 1.529 -4.297 13.188 1.00 97.50 174 ASN A N 1
ATOM 1362 C CA . ASN A 1 174 ? 2.439 -3.172 13.015 1.00 97.50 174 ASN A CA 1
ATOM 1363 C C . ASN A 1 174 ? 1.894 -2.111 12.058 1.00 97.50 174 ASN A C 1
ATOM 1365 O O . ASN A 1 174 ? 2.102 -0.932 12.312 1.00 97.50 174 ASN A O 1
ATOM 1369 N N . LEU A 1 175 ? 1.165 -2.494 11.009 1.00 96.50 175 LEU A N 1
ATOM 1370 C CA . LEU A 1 175 ? 0.527 -1.547 10.098 1.00 96.50 175 LEU A CA 1
ATOM 1371 C C . LEU A 1 175 ? -0.488 -0.673 10.848 1.00 96.50 175 LEU A C 1
ATOM 1373 O O . LEU A 1 175 ? -0.469 0.551 10.716 1.00 96.50 175 LEU A O 1
ATOM 1377 N N . LEU A 1 176 ? -1.323 -1.283 11.696 1.00 96.75 176 LEU A N 1
ATOM 1378 C CA . LEU A 1 176 ? -2.273 -0.549 12.530 1.00 96.75 176 LEU A CA 1
ATOM 1379 C C . LEU A 1 176 ? -1.561 0.282 13.613 1.00 96.75 176 LEU A C 1
ATOM 1381 O O . LEU A 1 176 ? -1.897 1.450 13.809 1.00 96.75 176 LEU A O 1
ATOM 1385 N N . GLN A 1 177 ? -0.527 -0.268 14.259 1.00 96.19 177 GLN A N 1
ATOM 1386 C CA . GLN A 1 177 ? 0.276 0.450 15.254 1.00 96.19 177 GLN A CA 1
ATOM 1387 C C . GLN A 1 177 ? 0.945 1.693 14.662 1.00 96.19 177 GLN A C 1
ATOM 1389 O O . GLN A 1 177 ? 0.910 2.753 15.282 1.00 96.19 177 GLN A O 1
ATOM 1394 N N . GLU A 1 178 ? 1.541 1.583 13.474 1.00 95.12 178 GLU A N 1
ATOM 1395 C CA . GLU A 1 178 ? 2.193 2.697 12.791 1.00 95.12 178 GLU A CA 1
ATOM 1396 C C . GLU A 1 178 ? 1.201 3.824 12.492 1.00 95.12 178 GLU A C 1
ATOM 1398 O O . GLU A 1 178 ? 1.543 4.990 12.682 1.00 95.12 178 GLU A O 1
ATOM 1403 N N . ASN A 1 179 ? -0.033 3.490 12.101 1.00 94.44 179 ASN A N 1
ATOM 1404 C CA . ASN A 1 179 ? -1.020 4.460 11.627 1.00 94.44 179 ASN A CA 1
ATOM 1405 C C . ASN A 1 179 ? -1.966 5.008 12.705 1.00 94.44 179 ASN A C 1
ATOM 1407 O O . ASN A 1 179 ? -2.488 6.105 12.518 1.00 94.44 179 ASN A O 1
ATOM 1411 N N . VAL A 1 180 ? -2.199 4.280 13.803 1.00 95.06 180 VAL A N 1
ATOM 1412 C CA . VAL A 1 180 ? -3.226 4.617 14.815 1.00 95.06 180 VAL A CA 1
ATOM 1413 C C . VAL A 1 180 ? -2.668 4.626 16.246 1.00 95.06 180 VAL A C 1
ATOM 1415 O O . VAL A 1 180 ? -3.239 5.243 17.153 1.00 95.06 180 VAL A O 1
ATOM 1418 N N . GLY A 1 181 ? -1.542 3.949 16.483 1.00 94.19 181 GLY A N 1
ATOM 1419 C CA . GLY A 1 181 ? -0.911 3.855 17.800 1.00 94.19 181 GLY A CA 1
ATOM 1420 C C . GLY A 1 181 ? -1.597 2.904 18.783 1.00 94.19 181 GLY A C 1
ATOM 1421 O O . GLY A 1 181 ? -1.149 2.800 19.924 1.00 94.19 181 GLY A O 1
ATOM 1422 N N . ALA A 1 182 ? -2.657 2.222 18.352 1.00 94.38 182 ALA A N 1
ATOM 1423 C CA . ALA A 1 182 ? -3.407 1.236 19.117 1.00 94.38 182 ALA A CA 1
ATOM 1424 C C . ALA A 1 182 ? -3.635 -0.008 18.256 1.00 94.38 182 ALA A C 1
ATOM 1426 O O . ALA A 1 182 ? -3.698 0.085 17.033 1.00 94.38 182 ALA A O 1
ATOM 1427 N N . VAL A 1 183 ? -3.740 -1.172 18.896 1.00 96.62 183 VAL A N 1
ATOM 1428 C CA . VAL A 1 183 ? -3.899 -2.457 18.208 1.00 96.62 183 VAL A CA 1
ATOM 1429 C C . VAL A 1 183 ? -4.859 -3.362 18.961 1.00 96.62 183 VAL A C 1
ATOM 1431 O O . VAL A 1 183 ? -5.012 -3.258 20.177 1.00 96.62 183 VAL A O 1
ATOM 1434 N N . GLY A 1 184 ? -5.480 -4.275 18.228 1.00 96.75 184 GLY A N 1
ATOM 1435 C CA . GLY A 1 184 ? -6.352 -5.310 18.759 1.00 96.75 184 GLY A CA 1
ATOM 1436 C C . GLY A 1 184 ? -6.575 -6.399 17.717 1.00 96.75 184 GLY A C 1
ATOM 1437 O O . GLY A 1 184 ? -6.140 -6.278 16.570 1.00 96.75 184 GLY A O 1
ATOM 1438 N N . VAL A 1 185 ? -7.239 -7.471 18.128 1.00 97.00 185 VAL A N 1
ATOM 1439 C CA . VAL A 1 185 ? -7.644 -8.574 17.255 1.00 97.00 185 VAL A CA 1
ATOM 1440 C C . VAL A 1 185 ? -9.063 -8.982 17.619 1.00 97.00 185 VAL A C 1
ATOM 1442 O O . VAL A 1 185 ? -9.431 -8.963 18.795 1.00 97.00 185 VAL A O 1
ATOM 1445 N N . HIS A 1 186 ? -9.865 -9.314 16.616 1.00 94.50 186 HIS A N 1
ATOM 1446 C CA . HIS A 1 186 ? -11.236 -9.782 16.795 1.00 94.50 186 HIS A CA 1
ATOM 1447 C C . HIS A 1 186 ? -11.582 -10.835 15.740 1.00 94.50 186 HIS A C 1
ATOM 1449 O O . HIS A 1 186 ? -10.899 -10.956 14.721 1.00 94.50 186 HIS A O 1
ATOM 1455 N N . SER A 1 187 ? -12.631 -11.611 16.002 1.00 94.19 187 SER A N 1
ATOM 1456 C CA . SER A 1 187 ? -13.150 -12.605 15.063 1.00 94.19 187 SER A CA 1
ATOM 1457 C C . SER A 1 187 ? -13.751 -11.927 13.838 1.00 94.19 187 SER A C 1
ATOM 1459 O O . SER A 1 187 ? -14.524 -10.981 13.982 1.00 94.19 187 SER A O 1
ATOM 1461 N N . LEU A 1 188 ? -13.449 -12.455 12.660 1.00 92.56 188 LEU A N 1
ATOM 1462 C CA . LEU A 1 188 ? -14.011 -12.019 11.390 1.00 92.56 188 LEU A CA 1
ATOM 1463 C C . LEU A 1 188 ? -15.019 -13.066 10.910 1.00 92.56 188 LEU A C 1
ATOM 1465 O O . LEU A 1 188 ? -14.756 -14.266 11.006 1.00 92.56 188 LEU A O 1
ATOM 1469 N N . ASN A 1 189 ? -16.175 -12.632 10.407 1.00 89.00 189 ASN A N 1
ATOM 1470 C CA . ASN A 1 189 ? -17.132 -13.570 9.827 1.00 89.00 189 ASN A CA 1
ATOM 1471 C C . ASN A 1 189 ? -16.692 -13.995 8.410 1.00 89.00 189 ASN A C 1
ATOM 1473 O O . ASN A 1 189 ? -15.942 -13.288 7.738 1.00 89.00 189 ASN A O 1
ATOM 1477 N N . HIS A 1 190 ? -17.152 -15.164 7.953 1.00 86.06 190 HIS A N 1
ATOM 1478 C CA . HIS A 1 190 ? -16.738 -15.711 6.655 1.00 86.06 190 HIS A CA 1
ATOM 1479 C C . HIS A 1 190 ? -17.186 -14.850 5.465 1.00 86.06 190 HIS A C 1
ATOM 1481 O O . HIS A 1 190 ? -16.417 -14.681 4.528 1.00 86.06 190 HIS A O 1
ATOM 1487 N N . ALA A 1 191 ? -18.380 -14.253 5.516 1.00 87.56 191 ALA A N 1
ATOM 1488 C CA . ALA A 1 191 ? -18.890 -13.427 4.420 1.00 87.56 191 ALA A CA 1
ATOM 1489 C C . ALA A 1 191 ? -18.040 -12.161 4.196 1.00 87.56 191 ALA A C 1
ATOM 1491 O O . ALA A 1 191 ? -17.719 -11.822 3.059 1.00 87.56 191 ALA A O 1
ATOM 1492 N N . GLU A 1 192 ? -17.637 -11.483 5.273 1.00 85.00 192 GLU A N 1
ATOM 1493 C CA . GLU A 1 192 ? -16.711 -10.347 5.230 1.00 85.00 192 GLU A CA 1
ATOM 1494 C C . GLU A 1 192 ? -15.326 -10.783 4.754 1.00 85.00 192 GLU A C 1
ATOM 1496 O O . GLU A 1 192 ? -14.737 -10.126 3.897 1.00 85.00 192 GLU A O 1
ATOM 1501 N N . ALA A 1 193 ? -14.824 -11.914 5.261 1.00 85.94 193 ALA A N 1
ATOM 1502 C CA . ALA A 1 193 ? -13.538 -12.456 4.841 1.00 85.94 193 ALA A CA 1
ATOM 1503 C C . ALA A 1 193 ? -13.490 -12.741 3.332 1.00 85.94 193 ALA A C 1
ATOM 1505 O O . ALA A 1 193 ? -12.526 -12.361 2.664 1.00 85.94 193 ALA A O 1
ATOM 1506 N N . ASP A 1 194 ? -14.532 -13.370 2.792 1.00 85.38 194 ASP A N 1
ATOM 1507 C CA . ASP A 1 194 ? -14.621 -13.706 1.373 1.00 85.38 194 ASP A CA 1
ATOM 1508 C C . ASP A 1 194 ? -14.792 -12.451 0.508 1.00 85.38 194 ASP A C 1
ATOM 1510 O O . ASP A 1 194 ? -14.163 -12.340 -0.545 1.00 85.38 194 ASP A O 1
ATOM 1514 N N . ALA A 1 195 ? -15.550 -11.453 0.977 1.00 84.00 195 ALA A N 1
ATOM 1515 C CA . ALA A 1 195 ? -15.663 -10.165 0.296 1.00 84.00 195 ALA A CA 1
ATOM 1516 C C . ALA A 1 195 ? -14.305 -9.449 0.188 1.00 84.00 195 ALA A C 1
ATOM 1518 O O . ALA A 1 195 ? -13.962 -8.918 -0.870 1.00 84.00 195 ALA A O 1
ATOM 1519 N N . TRP A 1 196 ? -13.504 -9.450 1.257 1.00 84.75 196 TRP A N 1
ATOM 1520 C CA . TRP A 1 196 ? -12.179 -8.825 1.245 1.00 84.75 196 TRP A CA 1
ATOM 1521 C C . TRP A 1 196 ? -11.184 -9.562 0.355 1.00 84.75 196 TRP A C 1
ATOM 1523 O O . TRP A 1 196 ? -10.421 -8.913 -0.359 1.00 84.75 196 TRP A O 1
ATOM 1533 N N . ARG A 1 197 ? -11.202 -10.900 0.372 1.00 80.56 197 ARG A N 1
ATOM 1534 C CA . ARG A 1 197 ? -10.372 -11.726 -0.519 1.00 80.56 197 ARG A CA 1
ATOM 1535 C C . ARG A 1 197 ? -10.728 -11.487 -1.984 1.00 80.56 197 ARG A C 1
ATOM 1537 O O . ARG A 1 197 ? -9.842 -11.232 -2.789 1.00 80.56 197 ARG A O 1
ATOM 1544 N N . GLY A 1 198 ? -12.019 -11.446 -2.316 1.00 75.38 198 GLY A N 1
ATOM 1545 C CA . GLY A 1 198 ? -12.460 -11.121 -3.673 1.00 75.38 198 GLY A CA 1
ATOM 1546 C C . GLY A 1 198 ? -11.975 -9.744 -4.140 1.00 75.38 198 GLY A C 1
ATOM 1547 O O . GLY A 1 198 ? -11.515 -9.598 -5.269 1.00 75.38 198 GLY A O 1
ATOM 1548 N N . LEU A 1 199 ? -12.009 -8.735 -3.261 1.00 71.38 199 LEU A N 1
ATOM 1549 C CA . LEU A 1 199 ? -11.515 -7.388 -3.572 1.00 71.38 199 LEU A CA 1
ATOM 1550 C C . LEU A 1 199 ? -9.991 -7.300 -3.717 1.00 71.38 199 LEU A C 1
ATOM 1552 O O . LEU A 1 199 ? -9.514 -6.393 -4.399 1.00 71.38 199 LEU A O 1
ATOM 1556 N N . SER A 1 200 ? -9.227 -8.173 -3.056 1.00 68.62 200 SER A N 1
ATOM 1557 C CA . SER A 1 200 ? -7.764 -8.184 -3.144 1.00 68.62 200 SER A CA 1
ATOM 1558 C C . SER A 1 200 ? -7.238 -9.000 -4.328 1.00 68.62 200 SER A C 1
ATOM 1560 O O . SER A 1 200 ? -6.116 -8.751 -4.768 1.00 68.62 200 SER A O 1
ATOM 1562 N N . GLU A 1 201 ? -8.032 -9.938 -4.851 1.00 68.88 201 GLU A N 1
ATOM 1563 C CA . GLU A 1 201 ? -7.686 -10.781 -6.002 1.00 68.88 201 GLU A CA 1
ATOM 1564 C C . GLU A 1 201 ? -8.152 -10.193 -7.342 1.00 68.88 201 GLU A C 1
ATOM 1566 O O . GLU A 1 201 ? -7.468 -10.367 -8.352 1.00 68.88 201 GLU A O 1
ATOM 1571 N N . ASP A 1 202 ? -9.266 -9.456 -7.358 1.00 67.19 202 ASP A N 1
ATOM 1572 C CA . ASP A 1 202 ? -9.740 -8.724 -8.533 1.00 67.19 202 ASP A CA 1
ATOM 1573 C C . ASP A 1 202 ? -9.286 -7.261 -8.487 1.00 67.19 202 ASP A C 1
ATOM 1575 O O . ASP A 1 202 ? -9.653 -6.502 -7.588 1.00 67.19 202 ASP A O 1
ATOM 1579 N N . PHE A 1 203 ? -8.507 -6.835 -9.481 1.00 70.75 203 PHE A N 1
ATOM 1580 C CA . PHE A 1 203 ? -8.057 -5.444 -9.590 1.00 70.75 203 PHE A CA 1
ATOM 1581 C C . PHE A 1 203 ? -9.003 -4.558 -10.385 1.00 70.75 203 PHE A C 1
ATOM 1583 O O . PHE A 1 203 ? -9.006 -3.351 -10.151 1.00 70.75 203 PHE A O 1
ATOM 1590 N N . GLY A 1 204 ? -9.815 -5.136 -11.276 1.00 73.38 204 GLY A N 1
ATOM 1591 C CA . GLY A 1 204 ? -10.729 -4.431 -12.172 1.00 73.38 204 GLY A CA 1
ATOM 1592 C C . GLY A 1 204 ? -10.081 -3.270 -12.937 1.00 73.38 204 GLY A C 1
ATOM 1593 O O . GLY A 1 204 ? -9.900 -2.183 -12.396 1.00 73.38 204 GLY A O 1
ATOM 1594 N N . TRP A 1 205 ? -9.796 -3.443 -14.224 1.00 83.88 205 TRP A N 1
ATOM 1595 C CA . TRP A 1 205 ? -9.230 -2.371 -15.047 1.00 83.88 205 TRP A CA 1
ATOM 1596 C C . TRP A 1 205 ? -10.311 -1.591 -15.783 1.00 83.88 205 TRP A C 1
ATOM 1598 O O . TRP A 1 205 ? -11.083 -2.172 -16.546 1.00 83.88 205 TRP A O 1
ATOM 1608 N N . SER A 1 206 ? -10.311 -0.270 -15.610 1.00 84.50 206 SER A N 1
ATOM 1609 C CA . SER A 1 206 ? -11.222 0.628 -16.322 1.00 84.50 206 SER A CA 1
ATOM 1610 C C . SER A 1 206 ? -10.454 1.669 -17.135 1.00 84.50 206 SER A C 1
ATOM 1612 O O . SER A 1 206 ? -9.526 2.287 -16.598 1.00 84.50 206 SER A O 1
ATOM 1614 N N . PRO A 1 207 ? -10.831 1.912 -18.404 1.00 85.94 207 PRO A N 1
ATOM 1615 C CA . PRO A 1 207 ? -10.269 3.002 -19.191 1.00 85.94 207 PRO A CA 1
ATOM 1616 C C . PRO A 1 207 ? -10.455 4.357 -18.508 1.00 85.94 207 PRO A C 1
ATOM 1618 O O . PRO A 1 207 ? -11.494 4.623 -17.905 1.00 85.94 207 PRO A O 1
ATOM 1621 N N . LEU A 1 208 ? -9.439 5.207 -18.611 1.00 87.00 208 LEU A N 1
ATOM 1622 C CA . LEU A 1 208 ? -9.522 6.613 -18.251 1.00 87.00 208 LEU A CA 1
ATOM 1623 C C . LEU A 1 208 ? -9.866 7.432 -19.487 1.00 87.00 208 LEU A C 1
ATOM 1625 O O . LEU A 1 208 ? -9.040 7.597 -20.383 1.00 87.00 208 LEU A O 1
ATOM 1629 N N . ASP A 1 209 ? -11.083 7.961 -19.507 1.00 83.75 209 ASP A N 1
ATOM 1630 C CA . ASP A 1 209 ? -11.408 9.128 -20.319 1.00 83.75 209 ASP A CA 1
ATOM 1631 C C . ASP A 1 209 ? -11.040 10.423 -19.566 1.00 83.75 209 ASP A C 1
ATOM 1633 O O . ASP A 1 209 ? -10.506 10.393 -18.452 1.00 83.75 209 ASP A O 1
ATOM 1637 N N . GLU A 1 210 ? -11.288 11.580 -20.178 1.00 76.88 210 GLU A N 1
ATOM 1638 C CA . GLU A 1 210 ? -10.929 12.877 -19.593 1.00 76.88 210 GLU A CA 1
ATOM 1639 C C . GLU A 1 210 ? -11.672 13.160 -18.274 1.00 76.88 210 GLU A C 1
ATOM 1641 O O . GLU A 1 210 ? -11.080 13.650 -17.311 1.00 76.88 210 GLU A O 1
ATOM 1646 N N . ALA A 1 211 ? -12.953 12.791 -18.183 1.00 79.44 211 ALA A N 1
ATOM 1647 C CA . ALA A 1 211 ? -13.757 13.009 -16.982 1.00 79.44 211 ALA A CA 1
ATOM 1648 C C . ALA A 1 211 ? -13.324 12.079 -15.835 1.00 79.44 211 ALA A C 1
ATOM 1650 O O . ALA A 1 211 ? -13.164 12.515 -14.691 1.00 79.44 211 ALA A O 1
ATOM 1651 N N . ALA A 1 212 ? -13.084 10.803 -16.141 1.00 78.88 212 ALA A N 1
ATOM 1652 C CA . ALA A 1 212 ? -12.566 9.813 -15.209 1.00 78.88 212 ALA A CA 1
ATOM 1653 C C . ALA A 1 212 ? -11.156 10.178 -14.734 1.00 78.88 212 ALA A C 1
ATOM 1655 O O . ALA A 1 212 ? -10.842 9.995 -13.558 1.00 78.88 212 ALA A O 1
ATOM 1656 N N . THR A 1 213 ? -10.329 10.743 -15.618 1.00 80.62 213 THR A N 1
ATOM 1657 C CA . THR A 1 213 ? -8.989 11.236 -15.288 1.00 80.62 213 THR A CA 1
ATOM 1658 C C . THR A 1 213 ? -9.056 12.284 -14.186 1.00 80.62 213 THR A C 1
ATOM 1660 O O . THR A 1 213 ? -8.455 12.088 -13.131 1.00 80.62 213 THR A O 1
ATOM 1663 N N . GLU A 1 214 ? -9.818 13.363 -14.375 1.00 80.06 214 GLU A N 1
ATOM 1664 C CA . GLU A 1 214 ? -9.894 14.419 -13.360 1.00 80.06 214 GLU A CA 1
ATOM 1665 C C . GLU A 1 214 ? -10.542 13.924 -12.062 1.00 80.06 214 GLU A C 1
ATOM 1667 O O . GLU A 1 214 ? -10.087 14.284 -10.977 1.00 80.06 214 GLU A O 1
ATOM 1672 N N . ALA A 1 215 ? -11.524 13.019 -12.131 1.00 79.06 215 ALA A N 1
ATOM 1673 C CA . ALA A 1 215 ? -12.099 12.401 -10.936 1.00 79.06 215 ALA A CA 1
ATOM 1674 C C . ALA A 1 215 ? -11.078 11.551 -10.154 1.00 79.06 215 ALA A C 1
ATOM 1676 O O . ALA A 1 215 ? -11.022 11.619 -8.921 1.00 79.06 215 ALA A O 1
ATOM 1677 N N . VAL A 1 216 ? -10.254 10.757 -10.847 1.00 79.00 216 VAL A N 1
ATOM 1678 C CA . VAL A 1 216 ? -9.198 9.940 -10.231 1.00 79.00 216 VAL A CA 1
ATOM 1679 C C . VAL A 1 216 ? -8.093 10.826 -9.669 1.00 79.00 216 VAL A C 1
ATOM 1681 O O . VAL A 1 216 ? -7.726 10.660 -8.506 1.00 79.00 216 VAL A O 1
ATOM 1684 N N . LEU A 1 217 ? -7.613 11.810 -10.433 1.00 78.88 217 LEU A N 1
ATOM 1685 C CA . LEU A 1 217 ? -6.595 12.750 -9.969 1.00 78.88 217 LEU A CA 1
ATOM 1686 C C . LEU A 1 217 ? -7.092 13.559 -8.769 1.00 78.88 217 LEU A C 1
ATOM 1688 O O . LEU A 1 217 ? -6.340 13.712 -7.813 1.00 78.88 217 LEU A O 1
ATOM 1692 N N . ALA A 1 218 ? -8.348 14.015 -8.756 1.00 76.94 218 ALA A N 1
ATOM 1693 C CA . ALA A 1 218 ? -8.941 14.707 -7.611 1.00 76.94 218 ALA A CA 1
ATOM 1694 C C . ALA A 1 218 ? -9.044 13.801 -6.376 1.00 76.94 218 ALA A C 1
ATOM 1696 O O . ALA A 1 218 ? -8.727 14.232 -5.267 1.00 76.94 218 ALA A O 1
ATOM 1697 N N . ARG A 1 219 ? -9.428 12.530 -6.549 1.00 75.19 219 ARG A N 1
ATOM 1698 C CA . ARG A 1 219 ? -9.464 11.551 -5.452 1.00 75.19 219 ARG A CA 1
ATOM 1699 C C . ARG A 1 219 ? -8.073 11.309 -4.874 1.00 75.19 219 ARG A C 1
ATOM 1701 O O . ARG A 1 219 ? -7.920 11.252 -3.655 1.00 75.19 219 ARG A O 1
ATOM 1708 N N . ILE A 1 220 ? -7.065 11.183 -5.734 1.00 72.56 220 ILE A N 1
ATOM 1709 C CA . ILE A 1 220 ? -5.682 11.059 -5.283 1.00 72.56 220 ILE A CA 1
ATOM 1710 C C . ILE A 1 220 ? -5.241 12.358 -4.594 1.00 72.56 220 ILE A C 1
ATOM 1712 O O . ILE A 1 220 ? -4.697 12.297 -3.498 1.00 72.56 220 ILE A O 1
ATOM 1716 N N . ALA A 1 221 ? -5.567 13.531 -5.148 1.00 71.06 221 ALA A N 1
ATOM 1717 C CA . ALA A 1 221 ? -5.288 14.834 -4.539 1.00 71.06 221 ALA A CA 1
ATOM 1718 C C . ALA A 1 221 ? -5.837 14.936 -3.115 1.00 71.06 221 ALA A C 1
ATOM 1720 O O . ALA A 1 221 ? -5.126 15.374 -2.218 1.00 71.06 221 ALA A O 1
ATOM 1721 N N . GLN A 1 222 ? -7.080 14.499 -2.901 1.00 68.00 222 GLN A N 1
ATOM 1722 C CA . GLN A 1 222 ? -7.719 14.482 -1.585 1.00 68.00 222 GLN A CA 1
ATOM 1723 C C . GLN A 1 222 ? -6.972 13.565 -0.609 1.00 68.00 222 GLN A C 1
ATOM 1725 O O . GLN A 1 222 ? -6.704 13.965 0.519 1.00 68.00 222 GLN A O 1
ATOM 1730 N N . ARG A 1 223 ? -6.550 12.372 -1.051 1.00 64.94 223 ARG A N 1
ATOM 1731 C CA . ARG A 1 223 ? -5.723 11.447 -0.246 1.00 64.94 223 ARG A CA 1
ATOM 1732 C C . ARG A 1 223 ? -4.306 11.965 0.011 1.00 64.94 223 ARG A C 1
ATOM 1734 O O . ARG A 1 223 ? -3.653 11.560 0.976 1.00 64.94 223 ARG A O 1
ATOM 1741 N N . SER A 1 224 ? -3.816 12.830 -0.868 1.00 61.09 224 SER A N 1
ATOM 1742 C CA . SER A 1 224 ? -2.510 13.482 -0.782 1.00 61.09 224 SER A CA 1
ATOM 1743 C C . SER A 1 224 ? -2.562 14.832 -0.067 1.00 61.09 224 SER A C 1
ATOM 1745 O O . SER A 1 224 ? -1.510 15.371 0.264 1.00 61.09 224 SER A O 1
ATOM 1747 N N . ALA A 1 225 ? -3.747 15.380 0.224 1.00 54.44 225 ALA A N 1
ATOM 1748 C CA . ALA A 1 225 ? -3.904 16.677 0.885 1.00 54.44 225 ALA A CA 1
ATOM 1749 C C . ALA A 1 225 ? -3.240 16.683 2.271 1.00 54.44 225 ALA A C 1
ATOM 1751 O O . ALA A 1 225 ? -2.544 17.635 2.624 1.00 54.44 225 ALA A O 1
ATOM 1752 N N . GLY A 1 226 ? -3.315 15.555 2.987 1.00 52.28 226 GLY A N 1
ATOM 1753 C CA . GLY A 1 226 ? -2.593 15.346 4.242 1.00 52.28 226 GLY A CA 1
ATOM 1754 C C . GLY A 1 226 ? -1.070 15.172 4.106 1.00 52.28 226 GLY A C 1
ATOM 1755 O O . GLY A 1 226 ? -0.369 15.155 5.119 1.00 52.28 226 GLY A O 1
ATOM 1756 N N . ARG A 1 227 ? -0.546 15.048 2.878 1.00 53.88 227 ARG A N 1
ATOM 1757 C CA . ARG A 1 227 ? 0.878 14.835 2.546 1.00 53.88 227 ARG A CA 1
ATOM 1758 C C . ARG A 1 227 ? 1.588 16.104 2.029 1.00 53.88 227 ARG A C 1
ATOM 1760 O O . ARG A 1 227 ? 2.809 16.114 1.900 1.00 53.88 227 ARG A O 1
ATOM 1767 N N . GLY A 1 228 ? 0.847 17.198 1.809 1.00 54.22 228 GLY A N 1
ATOM 1768 C CA . GLY A 1 228 ? 1.356 18.500 1.355 1.00 54.22 228 GLY A CA 1
ATOM 1769 C C . GLY A 1 228 ? 1.258 18.712 -0.165 1.00 54.22 228 GLY A C 1
ATOM 1770 O O . GLY A 1 228 ? 1.475 17.803 -0.960 1.00 54.22 228 GLY A O 1
ATOM 1771 N N . GLY A 1 229 ? 0.957 19.944 -0.600 1.00 57.06 229 GLY A N 1
ATOM 1772 C CA . GLY A 1 229 ? 0.624 20.262 -2.004 1.00 57.06 229 GLY A CA 1
ATOM 1773 C C . GLY A 1 229 ? 1.725 20.023 -3.054 1.00 57.06 229 GLY A C 1
ATOM 1774 O O . GLY A 1 229 ? 1.445 20.067 -4.251 1.00 57.06 229 GLY A O 1
ATOM 1775 N N . GLY A 1 230 ? 2.969 19.761 -2.636 1.00 62.22 230 GLY A N 1
ATOM 1776 C CA . GLY A 1 230 ? 4.082 19.439 -3.537 1.00 62.22 230 GLY A CA 1
ATOM 1777 C C . GLY A 1 230 ? 4.006 18.033 -4.142 1.00 62.22 230 GLY A C 1
ATOM 1778 O O . GLY A 1 230 ? 4.348 17.866 -5.311 1.00 62.22 230 GLY A O 1
ATOM 1779 N N . GLU A 1 231 ? 3.510 17.039 -3.395 1.00 67.50 231 GLU A N 1
ATOM 1780 C CA . GLU A 1 231 ? 3.386 15.658 -3.893 1.00 67.50 231 GLU A CA 1
ATOM 1781 C C . GLU A 1 231 ? 2.328 15.552 -4.996 1.00 67.50 231 GLU A C 1
ATOM 1783 O O . GLU A 1 231 ? 2.568 14.935 -6.032 1.00 67.50 231 GLU A O 1
ATOM 1788 N N . PHE A 1 232 ? 1.184 16.225 -4.826 1.00 73.38 232 PHE A N 1
ATOM 1789 C CA . PHE A 1 232 ? 0.136 16.257 -5.848 1.00 73.38 232 PHE A CA 1
ATOM 1790 C C . PHE A 1 232 ? 0.611 16.905 -7.155 1.00 73.38 232 PHE A C 1
ATOM 1792 O O . PHE A 1 232 ? 0.284 16.430 -8.241 1.00 73.38 232 PHE A O 1
ATOM 1799 N N . ARG A 1 233 ? 1.414 17.974 -7.064 1.00 77.44 233 ARG A N 1
ATOM 1800 C CA . ARG A 1 233 ? 1.992 18.618 -8.249 1.00 77.44 233 ARG A CA 1
ATOM 1801 C C . ARG A 1 233 ? 2.918 17.664 -8.999 1.00 77.44 233 ARG A C 1
ATOM 1803 O O . ARG A 1 233 ? 2.745 17.496 -10.199 1.00 77.44 233 ARG A O 1
ATOM 1810 N N . LEU A 1 234 ? 3.840 17.010 -8.289 1.00 79.44 234 LEU A N 1
ATOM 1811 C CA . LEU A 1 234 ? 4.760 16.036 -8.881 1.00 79.44 234 LEU A CA 1
ATOM 1812 C C . LEU A 1 234 ? 4.003 14.882 -9.551 1.00 79.44 234 LEU A C 1
ATOM 1814 O O . LEU A 1 234 ? 4.365 14.440 -10.637 1.00 79.44 234 LEU A O 1
ATOM 1818 N N . MET A 1 235 ? 2.938 14.406 -8.912 1.00 82.06 235 MET A N 1
ATOM 1819 C CA . MET A 1 235 ? 2.075 13.370 -9.461 1.00 82.06 235 MET A CA 1
ATOM 1820 C C . MET A 1 235 ? 1.409 13.809 -10.771 1.00 82.06 235 MET A C 1
ATOM 1822 O O . MET A 1 235 ? 1.454 13.072 -11.756 1.00 82.06 235 MET A O 1
ATOM 1826 N N . ARG A 1 236 ? 0.814 15.010 -10.796 1.00 84.50 236 ARG A N 1
ATOM 1827 C CA . ARG A 1 236 ? 0.197 15.564 -12.009 1.00 84.50 236 ARG A CA 1
ATOM 1828 C C . ARG A 1 236 ? 1.237 15.737 -13.117 1.00 84.50 236 ARG A C 1
ATOM 1830 O O . ARG A 1 236 ? 0.999 15.287 -14.228 1.00 84.50 236 ARG A O 1
ATOM 1837 N N . GLU A 1 237 ? 2.418 16.263 -12.795 1.00 86.69 237 GLU A N 1
ATOM 1838 C CA . GLU A 1 237 ? 3.533 16.380 -13.744 1.00 86.69 237 GLU A CA 1
ATOM 1839 C C . GLU A 1 237 ? 3.923 15.021 -14.351 1.00 86.69 237 GLU A C 1
ATOM 1841 O O . GLU A 1 237 ? 4.098 14.920 -15.564 1.00 86.69 237 GLU A O 1
ATOM 1846 N N . ARG A 1 238 ? 4.022 13.956 -13.541 1.00 88.62 238 ARG A N 1
ATOM 1847 C CA . ARG A 1 238 ? 4.304 12.596 -14.042 1.00 88.62 238 ARG A CA 1
ATOM 1848 C C . ARG A 1 238 ? 3.220 12.097 -14.985 1.00 88.62 238 ARG A C 1
ATOM 1850 O O . ARG A 1 238 ? 3.535 11.568 -16.050 1.00 88.62 238 ARG A O 1
ATOM 1857 N N . PHE A 1 239 ? 1.962 12.272 -14.597 1.00 89.56 239 PHE A N 1
ATOM 1858 C CA . PHE A 1 239 ? 0.827 11.848 -15.402 1.00 89.56 239 PHE A CA 1
ATOM 1859 C C . PHE A 1 239 ? 0.761 12.599 -16.740 1.00 89.56 239 PHE A C 1
ATOM 1861 O O . PHE A 1 239 ? 0.594 11.979 -17.790 1.00 89.56 239 PHE A O 1
ATOM 1868 N N . ASP A 1 240 ? 1.001 13.910 -16.728 1.00 89.50 240 ASP A N 1
ATOM 1869 C CA . ASP A 1 240 ? 1.067 14.731 -17.939 1.00 89.50 240 ASP A CA 1
ATOM 1870 C C . ASP A 1 240 ? 2.221 14.290 -18.853 1.00 89.50 240 ASP A C 1
ATOM 1872 O O . 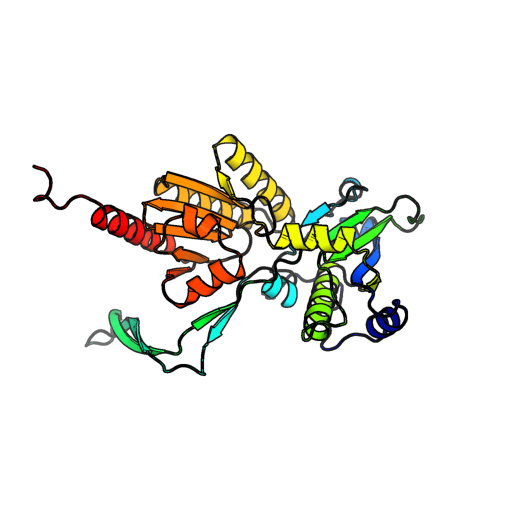ASP A 1 240 ? 2.072 14.239 -20.074 1.00 89.50 240 ASP A O 1
ATOM 1876 N N . CYS A 1 241 ? 3.373 13.925 -18.281 1.00 90.25 241 CYS A N 1
ATOM 1877 C CA . CYS A 1 241 ? 4.496 13.368 -19.036 1.00 90.25 241 CYS A CA 1
ATOM 1878 C C . CYS A 1 241 ? 4.146 12.037 -19.713 1.00 90.25 241 CYS A C 1
ATOM 1880 O O . CYS A 1 241 ? 4.486 11.848 -20.878 1.00 90.25 241 CYS A O 1
ATOM 1882 N N . ILE A 1 242 ? 3.438 11.144 -19.020 1.00 92.56 242 ILE A N 1
ATOM 1883 C CA . ILE A 1 242 ? 2.941 9.884 -19.591 1.00 92.56 242 ILE A CA 1
ATOM 1884 C C . ILE A 1 242 ? 1.983 10.168 -20.757 1.00 92.56 242 ILE A C 1
ATOM 1886 O O . ILE A 1 242 ? 2.121 9.585 -21.830 1.00 92.56 242 ILE A O 1
ATOM 1890 N N . ARG A 1 243 ? 1.048 11.114 -20.593 1.00 91.50 243 ARG A N 1
ATOM 1891 C CA . ARG A 1 243 ? 0.087 11.474 -21.649 1.00 91.50 243 ARG A CA 1
ATOM 1892 C C . ARG A 1 243 ? 0.741 12.079 -22.890 1.00 91.50 243 ARG A C 1
ATOM 1894 O O . ARG A 1 243 ? 0.269 11.816 -23.991 1.00 91.50 243 ARG A O 1
ATOM 1901 N N . LYS A 1 244 ? 1.828 12.842 -22.739 1.00 93.31 244 LYS A N 1
ATOM 1902 C CA . LYS A 1 244 ? 2.578 13.434 -23.867 1.00 93.31 244 LYS A CA 1
ATOM 1903 C C . LYS A 1 244 ? 3.165 12.407 -24.832 1.00 93.31 244 LYS A C 1
ATOM 1905 O O . LYS A 1 244 ? 3.444 12.761 -25.969 1.00 93.31 244 LYS A O 1
ATOM 1910 N N . LEU A 1 245 ? 3.358 11.165 -24.392 1.00 93.81 245 LEU A N 1
ATOM 1911 C CA . LEU A 1 245 ? 3.827 10.072 -25.246 1.00 93.81 245 LEU A CA 1
ATOM 1912 C C . LEU A 1 245 ? 2.687 9.396 -26.030 1.00 93.81 245 LEU A C 1
ATOM 1914 O O . LEU A 1 245 ? 2.920 8.413 -26.736 1.00 93.81 245 LEU A O 1
ATOM 1918 N N . GLU A 1 246 ? 1.467 9.931 -25.922 1.00 93.50 246 GLU A N 1
ATOM 1919 C CA . GLU A 1 246 ? 0.273 9.510 -26.660 1.00 93.50 246 GLU A CA 1
ATOM 1920 C C . GLU A 1 246 ? -0.007 8.005 -26.507 1.00 93.50 246 GLU A C 1
ATOM 1922 O O . GLU A 1 246 ? 0.083 7.246 -27.476 1.00 93.50 246 GLU A O 1
ATOM 1927 N N . PRO A 1 247 ? -0.298 7.520 -25.284 1.00 94.31 247 PRO A N 1
ATOM 1928 C CA . PRO A 1 247 ? -0.702 6.133 -25.100 1.00 94.31 247 PRO A CA 1
ATOM 1929 C C . PRO A 1 247 ? -2.022 5.860 -25.835 1.00 94.31 247 PRO A C 1
ATOM 1931 O O . PRO A 1 247 ? -2.910 6.712 -25.874 1.00 94.31 247 PRO A O 1
ATOM 1934 N N . ARG A 1 248 ? -2.190 4.641 -26.361 1.00 93.62 248 ARG A N 1
ATOM 1935 C CA . ARG A 1 248 ? -3.445 4.187 -26.986 1.00 93.62 248 ARG A CA 1
ATOM 1936 C C . ARG A 1 248 ? -4.602 4.214 -25.997 1.00 93.62 248 ARG A C 1
ATOM 1938 O O . ARG A 1 248 ? -5.733 4.512 -26.370 1.00 93.62 248 ARG A O 1
ATOM 1945 N N . ARG A 1 249 ? -4.316 3.861 -24.743 1.00 92.00 249 ARG A N 1
ATOM 1946 C CA . ARG A 1 249 ? -5.240 3.957 -23.610 1.00 92.00 249 ARG A CA 1
ATOM 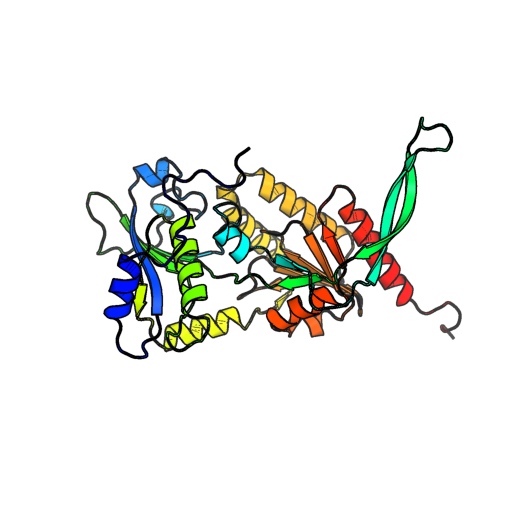1947 C C . ARG A 1 249 ? -4.478 3.916 -22.294 1.00 92.00 249 ARG A C 1
ATOM 1949 O O . ARG A 1 249 ? -3.393 3.345 -22.197 1.00 92.00 249 ARG A O 1
ATOM 1956 N N . ILE A 1 250 ? -5.098 4.474 -21.263 1.00 92.25 250 ILE A N 1
ATOM 1957 C CA . ILE A 1 250 ? -4.644 4.357 -19.880 1.00 92.25 250 ILE A CA 1
ATOM 1958 C C . ILE A 1 250 ? -5.759 3.667 -19.107 1.00 92.25 250 ILE A C 1
ATOM 1960 O O . ILE A 1 250 ? -6.909 4.099 -19.147 1.00 92.25 250 ILE A O 1
ATOM 1964 N N . LEU A 1 251 ? -5.425 2.581 -18.428 1.00 89.50 251 LEU A N 1
ATOM 1965 C CA . LEU A 1 251 ? -6.326 1.840 -17.564 1.00 89.50 251 LEU A CA 1
ATOM 1966 C C . LEU A 1 251 ? -5.955 2.149 -16.115 1.00 89.50 251 LEU A C 1
ATOM 1968 O O . LEU A 1 251 ? -4.778 2.140 -15.760 1.00 89.50 251 LEU A O 1
ATOM 1972 N N . HIS A 1 252 ? -6.946 2.394 -15.268 1.00 87.62 252 HIS A N 1
ATOM 1973 C CA . HIS A 1 252 ? -6.742 2.515 -13.828 1.00 87.62 252 HIS A CA 1
ATOM 1974 C C . HIS A 1 252 ? -7.357 1.321 -13.110 1.00 87.62 252 HIS A C 1
ATOM 1976 O O . HIS A 1 252 ? -8.396 0.800 -13.529 1.00 87.62 252 HIS A O 1
ATOM 1982 N N . SER A 1 253 ? -6.718 0.905 -12.019 1.00 83.56 253 SER A N 1
ATOM 1983 C CA . SER A 1 253 ? -7.297 -0.093 -11.130 1.00 83.56 253 SER A CA 1
ATOM 1984 C C . SER A 1 253 ? -8.503 0.489 -10.400 1.00 83.56 253 SER A C 1
ATOM 1986 O O . SER A 1 253 ? -8.441 1.575 -9.817 1.00 83.56 253 SER A O 1
ATOM 1988 N N . THR A 1 254 ? -9.589 -0.270 -10.380 1.00 76.06 254 THR A N 1
ATOM 1989 C CA . THR A 1 254 ? -10.829 0.076 -9.675 1.00 76.06 254 THR A CA 1
ATOM 1990 C C . THR A 1 254 ? -10.966 -0.642 -8.337 1.00 76.06 254 THR A C 1
ATOM 1992 O O . THR A 1 254 ? -11.769 -0.223 -7.502 1.00 76.06 254 THR A O 1
ATOM 1995 N N . ARG A 1 255 ? -10.187 -1.708 -8.118 1.00 74.94 255 ARG A N 1
ATOM 1996 C CA . ARG A 1 255 ? -10.224 -2.567 -6.923 1.00 74.94 255 ARG A CA 1
ATOM 1997 C C . ARG A 1 255 ? -8.806 -2.773 -6.379 1.00 74.94 255 ARG A C 1
ATOM 1999 O O . ARG A 1 255 ? -8.057 -1.798 -6.403 1.00 74.94 255 ARG A O 1
ATOM 2006 N N . GLY A 1 256 ? -8.446 -3.949 -5.847 1.00 67.62 256 GLY A N 1
ATOM 2007 C CA . GLY A 1 256 ? -7.299 -4.259 -4.961 1.00 67.62 256 GLY A CA 1
ATOM 2008 C C . GLY A 1 256 ? -5.879 -3.804 -5.350 1.00 67.62 256 GLY A C 1
ATOM 2009 O O . GLY A 1 256 ? -4.918 -4.133 -4.656 1.00 67.62 256 GLY A O 1
ATOM 2010 N N . PHE A 1 257 ? -5.729 -3.023 -6.419 1.00 76.06 257 PHE A N 1
ATOM 2011 C CA . PHE A 1 257 ? -4.498 -2.418 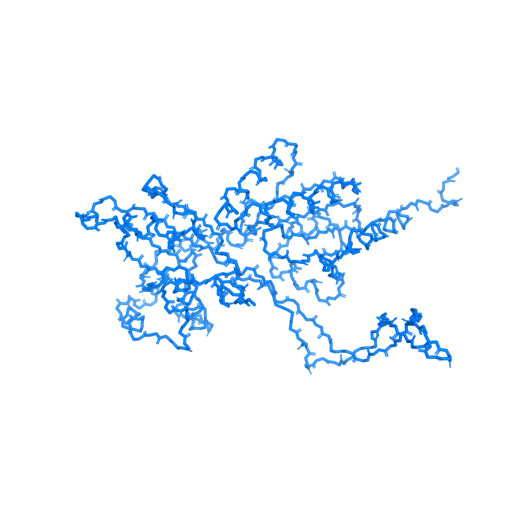-6.914 1.00 76.06 257 PHE A CA 1
ATOM 2012 C C . PHE A 1 257 ? -4.524 -0.888 -6.885 1.00 76.06 257 PHE A C 1
ATOM 2014 O O . PHE A 1 257 ? -4.221 -0.189 -7.852 1.00 76.06 257 PHE A O 1
ATOM 2021 N N . VAL A 1 258 ? -4.913 -0.346 -5.736 1.00 75.56 258 VAL A N 1
ATOM 2022 C CA . VAL A 1 258 ? -5.123 1.092 -5.547 1.00 75.56 258 VAL A CA 1
ATOM 2023 C C . VAL A 1 258 ? -3.895 1.916 -5.961 1.00 75.56 258 VAL A C 1
ATOM 2025 O O . VAL A 1 258 ? -2.772 1.653 -5.530 1.00 75.56 258 VAL A O 1
ATOM 2028 N N . GLY A 1 259 ? -4.132 2.939 -6.785 1.00 78.81 259 GLY A N 1
ATOM 2029 C CA . GLY A 1 259 ? -3.112 3.889 -7.237 1.00 78.81 259 GLY A CA 1
ATOM 2030 C C . GLY A 1 259 ? -2.286 3.423 -8.439 1.00 78.81 259 GLY A C 1
ATOM 2031 O O . GLY A 1 259 ? -1.486 4.210 -8.942 1.00 78.81 259 GLY A O 1
ATOM 2032 N N . TYR A 1 260 ? -2.484 2.188 -8.914 1.00 85.56 260 TYR A N 1
ATOM 2033 C CA . TYR A 1 260 ? -1.796 1.662 -10.089 1.00 85.56 260 TYR A CA 1
ATOM 2034 C C . TYR A 1 260 ? -2.541 1.940 -11.400 1.00 85.56 260 TYR A C 1
ATOM 2036 O O . TYR A 1 260 ? -3.772 1.866 -11.488 1.00 85.56 260 TYR A O 1
ATOM 2044 N N . PHE A 1 261 ? -1.745 2.212 -12.429 1.00 89.69 261 PHE A N 1
ATOM 2045 C CA . PHE A 1 261 ? -2.149 2.496 -13.795 1.00 89.69 261 PHE A CA 1
ATOM 2046 C C . PHE A 1 261 ? -1.434 1.530 -14.735 1.00 89.69 261 PHE A C 1
ATOM 2048 O O . PHE A 1 261 ? -0.233 1.286 -14.597 1.00 89.69 261 PHE A O 1
ATOM 2055 N N . LEU A 1 262 ? -2.178 1.011 -15.705 1.00 90.94 262 LEU A N 1
ATOM 2056 C CA . LEU A 1 262 ? -1.666 0.225 -16.815 1.00 90.94 262 LEU A CA 1
ATOM 2057 C C . LEU A 1 262 ? -1.809 1.058 -18.091 1.00 90.94 262 LEU A C 1
ATOM 2059 O O . LEU A 1 262 ? -2.912 1.366 -18.536 1.00 90.94 262 LEU A O 1
ATOM 2063 N N . ILE A 1 263 ? -0.678 1.464 -18.647 1.00 93.69 263 ILE A N 1
ATOM 2064 C CA . ILE A 1 263 ? -0.573 2.380 -19.778 1.00 93.69 263 ILE A CA 1
ATOM 2065 C C . ILE A 1 263 ? -0.195 1.562 -21.008 1.00 93.69 263 ILE A C 1
ATOM 2067 O O . ILE A 1 263 ? 0.851 0.920 -21.034 1.00 93.69 263 ILE A O 1
ATOM 2071 N N . ASP A 1 264 ? -1.052 1.583 -22.020 1.00 94.00 264 ASP A N 1
ATOM 2072 C CA . ASP A 1 264 ? -0.891 0.836 -23.265 1.00 94.00 264 ASP A CA 1
ATOM 2073 C C . ASP A 1 264 ? -0.324 1.771 -24.338 1.00 94.00 264 ASP A C 1
ATOM 2075 O O . ASP A 1 264 ? -1.010 2.699 -24.777 1.00 94.00 264 ASP A O 1
ATOM 2079 N N . TYR A 1 265 ? 0.935 1.569 -24.734 1.00 93.44 265 TYR A N 1
ATOM 2080 C CA . TYR A 1 265 ? 1.572 2.388 -25.768 1.00 93.44 265 TYR A CA 1
ATOM 2081 C C . TYR A 1 265 ? 1.458 1.764 -27.156 1.00 93.44 265 TYR A C 1
ATOM 2083 O O . TYR A 1 265 ? 1.222 2.489 -28.127 1.00 93.44 265 TYR A O 1
ATOM 2091 N N . CYS A 1 266 ? 1.637 0.447 -27.256 1.00 90.88 266 CYS A N 1
ATOM 2092 C CA . CYS A 1 266 ? 1.547 -0.321 -28.493 1.00 90.88 266 CYS A CA 1
ATOM 2093 C C . CYS A 1 266 ? 1.435 -1.831 -28.197 1.00 90.88 266 CYS A C 1
ATOM 2095 O O . CYS A 1 266 ? 1.530 -2.245 -27.044 1.00 90.88 266 CYS A O 1
ATOM 2097 N N . ASP A 1 267 ? 1.258 -2.664 -29.232 1.00 85.75 267 ASP A N 1
ATOM 2098 C CA . ASP A 1 267 ? 0.855 -4.081 -29.086 1.00 85.75 267 ASP A CA 1
ATOM 2099 C C . ASP A 1 267 ? 1.770 -4.935 -28.186 1.00 85.75 267 ASP A C 1
ATOM 2101 O O . ASP A 1 267 ? 1.323 -5.914 -27.591 1.00 85.75 267 ASP A O 1
ATOM 2105 N N . ASN A 1 268 ? 3.050 -4.579 -28.065 1.00 85.38 268 ASN A N 1
ATOM 2106 C CA . ASN A 1 268 ? 4.039 -5.303 -27.267 1.00 85.38 268 ASN A CA 1
ATOM 2107 C C . ASN A 1 268 ? 4.690 -4.445 -26.172 1.00 85.38 268 ASN A C 1
ATOM 2109 O O . ASN A 1 268 ? 5.756 -4.822 -25.682 1.00 85.38 268 ASN A O 1
ATOM 2113 N N . LEU A 1 269 ? 4.100 -3.302 -25.808 1.00 89.19 269 LEU A N 1
ATOM 2114 C CA . LEU A 1 269 ? 4.660 -2.416 -24.793 1.00 89.19 269 LEU A CA 1
ATOM 2115 C C . LEU A 1 269 ? 3.571 -1.809 -23.911 1.00 89.19 269 LEU A C 1
ATOM 2117 O O . LEU A 1 269 ? 2.834 -0.902 -24.310 1.00 89.19 269 LEU A O 1
ATOM 2121 N N . ALA A 1 270 ? 3.572 -2.249 -22.659 1.00 91.50 270 ALA A N 1
ATOM 2122 C CA . ALA A 1 270 ? 2.757 -1.683 -21.607 1.00 91.50 270 ALA A CA 1
ATOM 2123 C C . ALA A 1 270 ? 3.640 -1.155 -20.475 1.00 91.50 270 ALA A C 1
ATOM 2125 O O . ALA A 1 270 ? 4.715 -1.685 -20.190 1.00 91.50 270 ALA A O 1
ATOM 2126 N N . VAL A 1 271 ? 3.175 -0.105 -19.810 1.00 91.50 271 VAL A N 1
ATOM 2127 C CA . VAL A 1 271 ? 3.833 0.465 -18.638 1.00 91.50 271 VAL A CA 1
ATOM 2128 C C . VAL A 1 271 ? 2.916 0.360 -17.442 1.00 91.50 271 VAL A C 1
ATOM 2130 O O . VAL A 1 271 ? 1.730 0.665 -17.512 1.00 91.50 271 VAL A O 1
ATOM 2133 N N . PHE A 1 272 ? 3.496 -0.061 -16.334 1.00 88.94 272 PHE A N 1
ATOM 2134 C CA . PHE A 1 272 ? 2.827 -0.227 -15.070 1.00 88.94 272 PHE A CA 1
ATOM 2135 C C . PHE A 1 272 ? 3.396 0.790 -14.073 1.00 88.94 272 PHE A C 1
ATOM 2137 O O . PHE A 1 272 ? 4.592 0.783 -13.791 1.00 88.94 272 PHE A O 1
ATOM 2144 N N . GLU A 1 273 ? 2.561 1.711 -13.595 1.00 88.88 273 GLU A N 1
ATOM 2145 C CA . GLU A 1 273 ? 2.976 2.870 -12.789 1.00 88.88 273 GLU A CA 1
ATOM 2146 C C . GLU A 1 273 ? 2.070 3.021 -11.569 1.00 88.88 273 GLU A C 1
ATOM 2148 O O . GLU A 1 273 ? 0.852 2.888 -11.686 1.00 88.88 273 GLU A O 1
ATOM 2153 N N . ASN A 1 274 ? 2.644 3.365 -10.412 1.00 86.50 274 ASN A N 1
ATOM 2154 C CA . ASN A 1 274 ? 1.870 3.851 -9.272 1.00 86.50 274 ASN A CA 1
ATOM 2155 C C . ASN A 1 274 ? 2.162 5.326 -9.016 1.00 86.50 274 ASN A C 1
ATOM 2157 O O . ASN A 1 274 ? 3.246 5.686 -8.564 1.00 86.50 274 ASN A O 1
ATOM 2161 N N . LEU A 1 275 ? 1.158 6.169 -9.236 1.00 80.81 275 LEU A N 1
ATOM 2162 C CA . LEU A 1 275 ? 1.298 7.615 -9.077 1.00 80.81 275 LEU A CA 1
ATOM 2163 C C . LEU A 1 275 ? 1.316 8.071 -7.605 1.00 80.81 275 LEU A C 1
ATOM 2165 O O . LEU A 1 275 ? 1.741 9.189 -7.321 1.00 80.81 275 LEU A O 1
ATOM 2169 N N . GLU A 1 276 ? 0.849 7.238 -6.669 1.00 75.56 276 GLU A N 1
ATOM 2170 C CA . GLU A 1 276 ? 0.685 7.603 -5.256 1.00 75.56 276 GLU A CA 1
ATOM 2171 C C . GLU A 1 276 ? 1.894 7.277 -4.376 1.00 75.56 276 GLU A C 1
ATOM 2173 O O . GLU A 1 276 ? 2.137 7.993 -3.399 1.00 75.56 276 GLU A O 1
ATOM 2178 N N . VAL A 1 277 ? 2.574 6.155 -4.631 1.00 71.50 277 VAL A N 1
ATOM 2179 C CA . VAL A 1 277 ? 3.514 5.575 -3.654 1.00 71.50 277 VAL A CA 1
ATOM 2180 C C . VAL A 1 277 ? 4.839 5.091 -4.231 1.00 71.50 277 VAL A C 1
ATOM 2182 O O . VAL A 1 277 ? 5.801 4.993 -3.469 1.00 71.50 277 VAL A O 1
ATOM 2185 N N . ASP A 1 278 ? 4.933 4.819 -5.535 1.00 70.56 278 ASP A N 1
ATOM 2186 C CA . ASP A 1 278 ? 6.186 4.360 -6.138 1.00 70.56 278 ASP A CA 1
ATOM 2187 C C . ASP A 1 278 ? 6.963 5.523 -6.771 1.00 70.56 278 ASP A C 1
ATOM 2189 O O . ASP A 1 278 ? 6.427 6.504 -7.295 1.00 70.56 278 ASP A O 1
ATOM 2193 N N . ASN A 1 279 ? 8.284 5.424 -6.704 1.00 81.31 279 ASN A N 1
ATOM 2194 C CA . ASN A 1 279 ? 9.198 6.321 -7.392 1.00 81.31 279 ASN A CA 1
ATOM 2195 C C . ASN A 1 279 ? 9.784 5.664 -8.648 1.00 81.31 279 ASN A C 1
ATOM 2197 O O . ASN A 1 279 ? 10.880 6.029 -9.080 1.00 81.31 279 ASN A O 1
ATOM 2201 N N . ALA A 1 280 ? 9.074 4.706 -9.236 1.00 84.81 280 ALA A N 1
ATOM 2202 C CA . ALA A 1 280 ? 9.424 4.104 -10.506 1.00 84.81 280 ALA A CA 1
ATOM 2203 C C . ALA A 1 280 ? 8.197 3.622 -11.279 1.00 84.81 280 ALA A C 1
ATOM 2205 O O . ALA A 1 280 ? 7.207 3.222 -10.673 1.00 84.81 280 ALA A O 1
ATOM 2206 N N . LEU A 1 281 ? 8.365 3.579 -12.600 1.00 90.06 281 LEU A N 1
ATOM 2207 C CA . LEU A 1 281 ? 7.499 2.856 -13.522 1.00 90.06 281 LEU A CA 1
ATOM 2208 C C . LEU A 1 281 ? 8.168 1.557 -13.969 1.00 90.06 281 LEU A C 1
ATOM 2210 O O . LEU A 1 281 ? 9.397 1.433 -13.983 1.00 90.06 281 LEU A O 1
ATOM 2214 N N . TYR A 1 282 ? 7.347 0.604 -14.378 1.00 87.81 282 TYR A N 1
ATOM 2215 C CA . TYR A 1 282 ? 7.758 -0.713 -14.838 1.00 87.81 282 TYR A CA 1
ATOM 2216 C C . TYR A 1 282 ? 7.344 -0.887 -16.291 1.00 87.81 282 TYR A C 1
ATOM 2218 O O . TYR A 1 282 ? 6.158 -0.911 -16.610 1.00 87.81 282 TYR A O 1
ATOM 2226 N N . VAL A 1 283 ? 8.323 -0.990 -17.180 1.00 88.56 283 VAL A N 1
ATOM 2227 C CA . VAL A 1 283 ? 8.108 -1.194 -18.608 1.00 88.56 283 VAL A CA 1
ATOM 2228 C C . VAL A 1 283 ? 8.100 -2.686 -18.902 1.00 88.56 283 VAL A C 1
ATOM 2230 O O . VAL A 1 283 ? 9.093 -3.374 -18.672 1.00 88.56 283 VAL A O 1
ATOM 2233 N N . ILE A 1 284 ? 6.983 -3.179 -19.423 1.00 87.19 284 ILE A N 1
ATOM 2234 C CA . ILE A 1 284 ? 6.732 -4.597 -19.655 1.00 87.19 284 ILE A CA 1
ATOM 2235 C C . ILE A 1 284 ? 6.539 -4.813 -21.154 1.00 87.19 284 ILE A C 1
ATOM 2237 O O . ILE A 1 284 ? 5.649 -4.218 -21.767 1.00 87.19 284 ILE A O 1
ATOM 2241 N N . ARG A 1 285 ? 7.356 -5.688 -21.754 1.00 83.69 285 ARG A N 1
ATOM 2242 C CA . ARG A 1 285 ? 7.204 -6.069 -23.166 1.00 83.69 285 ARG A CA 1
ATOM 2243 C C . ARG A 1 285 ? 6.082 -7.092 -23.349 1.00 83.69 285 ARG A C 1
ATOM 2245 O O . ARG A 1 285 ? 6.328 -8.277 -23.555 1.00 83.69 285 ARG A O 1
ATOM 2252 N N . ALA A 1 286 ? 4.842 -6.643 -23.201 1.00 84.19 286 ALA A N 1
ATOM 2253 C CA . ALA A 1 286 ? 3.652 -7.471 -23.344 1.00 84.19 286 ALA A CA 1
ATOM 2254 C C . ALA A 1 286 ? 2.429 -6.636 -23.742 1.00 84.19 286 ALA A C 1
ATOM 2256 O O . ALA A 1 286 ? 2.379 -5.433 -23.493 1.00 84.19 286 ALA A O 1
ATOM 2257 N N . ASP A 1 287 ? 1.426 -7.310 -24.307 1.00 85.69 287 ASP A N 1
ATOM 2258 C CA . ASP A 1 287 ? 0.107 -6.732 -24.567 1.00 85.69 287 ASP A CA 1
ATOM 2259 C C . ASP A 1 287 ? -0.598 -6.348 -23.254 1.00 85.69 287 ASP A C 1
ATOM 2261 O O . ASP A 1 287 ? -0.650 -7.120 -22.288 1.00 85.69 287 ASP A O 1
ATOM 2265 N N . ALA A 1 288 ? -1.198 -5.157 -23.232 1.00 86.81 288 ALA A N 1
ATOM 2266 C CA . ALA A 1 288 ? -1.876 -4.635 -22.052 1.00 86.81 288 ALA A CA 1
ATOM 2267 C C . ALA A 1 288 ? -3.139 -5.435 -21.678 1.00 86.81 288 ALA A C 1
ATOM 2269 O O . ALA A 1 288 ? -3.474 -5.512 -20.497 1.00 86.81 288 ALA A O 1
ATOM 2270 N N . ASN A 1 289 ? -3.841 -6.071 -22.627 1.00 85.56 289 ASN A N 1
ATOM 2271 C CA . ASN A 1 289 ? -5.007 -6.896 -22.278 1.00 85.56 289 ASN A CA 1
ATOM 2272 C C . ASN A 1 289 ? -4.592 -8.167 -21.535 1.00 85.56 289 ASN A C 1
ATOM 2274 O O . ASN A 1 289 ? -5.283 -8.582 -20.604 1.00 85.56 289 ASN A O 1
ATOM 2278 N N . ALA A 1 290 ? -3.474 -8.777 -21.932 1.00 84.81 290 ALA A N 1
ATOM 2279 C CA . ALA A 1 290 ? -2.909 -9.924 -21.237 1.00 84.81 290 ALA A CA 1
ATOM 2280 C C . ALA A 1 290 ? -2.518 -9.557 -19.799 1.00 84.81 290 ALA A C 1
ATOM 2282 O O . ALA A 1 290 ? -2.888 -10.269 -18.867 1.00 84.81 290 ALA A O 1
ATOM 2283 N N . LEU A 1 291 ? -1.841 -8.419 -19.608 1.00 84.62 291 LEU A N 1
ATOM 2284 C CA . LEU A 1 291 ? -1.455 -7.935 -18.277 1.00 84.62 291 LEU A CA 1
ATOM 2285 C C . LEU A 1 291 ? -2.663 -7.565 -17.411 1.00 84.62 291 LEU A C 1
ATOM 2287 O O . LEU A 1 291 ? -2.681 -7.870 -16.223 1.00 84.62 291 LEU A O 1
ATOM 2291 N N . GLY A 1 292 ? -3.702 -6.974 -18.005 1.00 82.12 292 GLY A N 1
ATOM 2292 C CA . GLY A 1 292 ? -4.928 -6.606 -17.298 1.00 82.12 292 GLY A CA 1
ATOM 2293 C C . GLY A 1 292 ? -5.709 -7.794 -16.716 1.00 82.12 292 GLY A C 1
ATOM 2294 O O . GLY A 1 292 ? -6.603 -7.596 -15.901 1.00 82.12 292 GLY A O 1
ATOM 2295 N N . ARG A 1 293 ? -5.392 -9.033 -17.106 1.00 83.25 293 ARG A N 1
ATOM 2296 C CA . ARG A 1 293 ? -6.040 -10.253 -16.589 1.00 83.25 293 ARG A CA 1
ATOM 2297 C C . ARG A 1 293 ? -5.226 -10.970 -15.514 1.00 83.25 293 ARG A C 1
ATOM 2299 O O . ARG A 1 293 ? -5.705 -11.957 -14.967 1.00 83.25 293 ARG A O 1
ATOM 2306 N N . MET A 1 294 ? -4.003 -10.518 -15.246 1.00 80.75 294 MET A N 1
ATOM 2307 C CA . MET A 1 294 ? -3.102 -11.172 -14.301 1.00 80.75 294 MET A CA 1
ATOM 2308 C C . MET A 1 294 ? -3.425 -10.790 -12.857 1.00 80.75 294 MET A C 1
ATOM 2310 O O . MET A 1 294 ? -3.757 -9.642 -12.554 1.00 80.75 294 MET A O 1
ATOM 2314 N N . SER A 1 295 ? -3.237 -11.749 -11.952 1.00 77.31 295 SER A N 1
ATOM 2315 C CA . SER A 1 295 ? -3.151 -11.495 -10.518 1.00 77.31 295 SER A CA 1
ATOM 2316 C C . SER A 1 295 ? -1.919 -10.632 -10.193 1.00 77.31 295 SER A C 1
ATOM 2318 O O . SER A 1 295 ? -0.959 -10.547 -10.960 1.00 77.31 295 SER A O 1
ATOM 2320 N N . ARG A 1 296 ? -1.895 -10.011 -9.008 1.00 78.00 296 ARG A N 1
ATOM 2321 C CA . ARG A 1 296 ? -0.783 -9.151 -8.571 1.00 78.00 296 ARG A CA 1
ATOM 2322 C C . ARG A 1 296 ? 0.497 -9.965 -8.503 1.00 78.00 296 ARG A C 1
ATOM 2324 O O . ARG A 1 296 ? 1.547 -9.497 -8.922 1.00 78.00 296 ARG A O 1
ATOM 2331 N N . LYS A 1 297 ? 0.399 -11.196 -8.000 1.00 76.50 297 LYS A N 1
ATOM 2332 C CA . LYS A 1 297 ? 1.529 -12.119 -7.933 1.00 76.50 297 LYS A CA 1
ATOM 2333 C C . LYS A 1 297 ? 2.082 -12.413 -9.327 1.00 76.50 297 LYS A C 1
ATOM 2335 O O . LYS A 1 297 ? 3.289 -12.348 -9.500 1.00 76.50 297 LYS A O 1
ATOM 2340 N N . GLU A 1 298 ? 1.226 -12.685 -10.309 1.00 79.12 298 GLU A N 1
ATOM 2341 C CA . GLU A 1 298 ? 1.654 -12.939 -11.692 1.00 79.12 298 GLU A CA 1
ATOM 2342 C C . GLU A 1 298 ? 2.262 -11.695 -12.347 1.00 79.12 298 GLU A C 1
ATOM 2344 O O . GLU A 1 298 ? 3.315 -11.788 -12.980 1.00 79.12 298 GLU A O 1
ATOM 2349 N N . LEU A 1 299 ? 1.645 -10.526 -12.150 1.00 78.38 299 LEU A N 1
ATOM 2350 C CA . LEU A 1 299 ? 2.130 -9.271 -12.714 1.00 78.38 299 LEU A CA 1
ATOM 2351 C C . LEU A 1 299 ? 3.511 -8.916 -12.153 1.00 78.38 299 LEU A C 1
ATOM 2353 O O . LEU A 1 299 ? 4.409 -8.616 -12.929 1.00 78.38 299 LEU A O 1
ATOM 2357 N N . PHE A 1 300 ? 3.718 -9.034 -10.837 1.00 76.06 300 PHE A N 1
ATOM 2358 C CA . PHE A 1 300 ? 5.018 -8.796 -10.198 1.00 76.06 300 PHE A CA 1
ATOM 2359 C C . PHE A 1 300 ? 6.048 -9.906 -10.452 1.00 76.06 300 PHE A C 1
ATOM 2361 O O . PHE A 1 300 ? 7.232 -9.600 -10.563 1.00 76.06 300 PHE A O 1
ATOM 2368 N N . ALA A 1 301 ? 5.635 -11.166 -10.620 1.00 74.12 301 ALA A N 1
ATOM 2369 C CA . ALA A 1 301 ? 6.550 -12.248 -10.996 1.00 74.12 301 ALA A CA 1
ATOM 2370 C C . ALA A 1 301 ? 7.179 -12.003 -12.376 1.00 74.12 301 ALA A C 1
ATOM 2372 O O . ALA A 1 301 ? 8.364 -12.265 -12.574 1.00 74.12 301 ALA A O 1
ATOM 2373 N N . ARG A 1 302 ? 6.427 -11.408 -13.313 1.00 69.19 302 ARG A N 1
ATOM 2374 C CA . ARG A 1 302 ? 6.986 -10.966 -14.600 1.00 69.19 302 ARG A CA 1
ATOM 2375 C C . ARG A 1 302 ? 8.020 -9.854 -14.450 1.00 69.19 302 ARG A C 1
ATOM 2377 O O . ARG A 1 302 ? 8.897 -9.739 -15.301 1.00 69.19 302 ARG A O 1
ATOM 2384 N N . VAL A 1 303 ? 7.961 -9.076 -13.364 1.00 61.66 303 VAL A N 1
ATOM 2385 C CA . VAL A 1 303 ? 8.827 -7.910 -13.139 1.00 61.66 303 VAL A CA 1
ATOM 2386 C C . VAL A 1 303 ? 10.310 -8.263 -12.878 1.00 61.66 303 VAL A C 1
ATOM 2388 O O . VAL A 1 303 ? 11.157 -7.378 -12.797 1.00 61.66 303 VAL A O 1
ATOM 2391 N N . GLY A 1 304 ? 10.673 -9.548 -12.822 1.00 54.62 304 GLY A N 1
ATOM 2392 C CA . GLY A 1 304 ? 12.062 -10.000 -12.651 1.00 54.62 304 GLY A CA 1
ATOM 2393 C C . GLY A 1 304 ? 12.804 -10.421 -13.927 1.00 54.62 304 GLY A C 1
ATOM 2394 O O . GLY A 1 304 ? 14.027 -10.290 -13.973 1.00 54.62 304 GLY A O 1
ATOM 2395 N N . GLU A 1 305 ? 12.098 -10.920 -14.947 1.00 56.94 305 GLU A N 1
ATOM 2396 C CA . GLU A 1 305 ? 12.729 -11.578 -16.108 1.00 56.94 305 GLU A CA 1
ATOM 2397 C C . GLU A 1 305 ? 12.761 -10.679 -17.359 1.00 56.94 305 GLU A C 1
ATOM 2399 O O . GLU A 1 305 ? 13.814 -10.566 -17.982 1.00 56.94 305 GLU A O 1
ATOM 2404 N N . ASP A 1 306 ? 11.672 -9.949 -17.651 1.00 63.94 306 ASP A N 1
ATOM 2405 C CA . ASP A 1 306 ? 11.489 -9.169 -18.897 1.00 63.94 306 ASP A CA 1
ATOM 2406 C C . ASP A 1 306 ? 11.038 -7.711 -18.670 1.00 63.94 306 ASP A C 1
ATOM 2408 O O . ASP A 1 306 ? 10.484 -7.061 -19.564 1.00 63.94 306 ASP A O 1
ATOM 2412 N N . VAL A 1 307 ? 11.232 -7.181 -17.459 1.00 73.94 307 VAL A N 1
ATOM 2413 C CA . VAL A 1 307 ? 10.738 -5.847 -17.092 1.00 73.94 307 VAL A CA 1
ATOM 2414 C C . VAL A 1 307 ? 11.861 -4.875 -16.804 1.00 73.94 307 VAL A C 1
ATOM 2416 O O . VAL A 1 307 ? 12.749 -5.106 -15.982 1.00 73.94 307 VAL A O 1
ATOM 2419 N N . GLU A 1 308 ? 11.771 -3.723 -17.457 1.00 79.12 308 GLU A N 1
ATOM 2420 C CA . GLU A 1 308 ? 12.664 -2.603 -17.226 1.00 79.12 308 GLU A CA 1
ATOM 2421 C C . GLU A 1 308 ? 12.031 -1.631 -16.229 1.00 79.12 308 GLU A C 1
ATOM 2423 O O . GLU A 1 308 ? 11.032 -0.971 -16.506 1.00 79.12 308 GLU A O 1
ATOM 2428 N N . ARG A 1 309 ? 12.625 -1.532 -15.038 1.00 83.56 309 ARG A N 1
ATOM 2429 C CA . ARG A 1 309 ? 12.232 -0.543 -14.033 1.00 83.56 309 ARG A CA 1
ATOM 2430 C C . ARG A 1 309 ? 12.927 0.792 -14.299 1.00 83.56 309 ARG A C 1
ATOM 2432 O O . ARG A 1 309 ? 14.151 0.885 -14.186 1.00 83.56 309 ARG A O 1
ATOM 2439 N N . ILE A 1 310 ? 12.146 1.839 -14.547 1.00 86.81 310 ILE A N 1
ATOM 2440 C CA . ILE A 1 310 ? 12.628 3.215 -14.692 1.00 86.81 310 ILE A CA 1
ATOM 2441 C C . ILE A 1 310 ? 12.301 3.987 -13.420 1.00 86.81 310 ILE A C 1
ATOM 2443 O O . ILE A 1 310 ? 11.149 4.283 -13.122 1.00 86.81 310 ILE A O 1
ATOM 2447 N N . VAL A 1 311 ? 13.339 4.353 -12.671 1.00 86.94 311 VAL A N 1
ATOM 2448 C CA . VAL A 1 311 ? 13.203 5.230 -11.503 1.00 86.94 311 VAL A CA 1
ATOM 2449 C C . VAL A 1 311 ? 12.980 6.666 -11.972 1.00 86.94 311 VAL A C 1
ATOM 2451 O O . VAL A 1 311 ? 13.720 7.144 -12.835 1.00 86.94 311 VAL A O 1
ATOM 2454 N N . HIS A 1 312 ? 12.030 7.371 -11.347 1.00 87.06 312 HIS A N 1
ATOM 2455 C CA . HIS A 1 312 ? 11.693 8.783 -11.585 1.00 87.06 312 HIS A CA 1
ATOM 2456 C C . HIS A 1 312 ? 12.837 9.733 -11.179 1.00 87.06 312 HIS A C 1
ATOM 2458 O O . HIS A 1 312 ? 12.770 10.477 -10.202 1.00 87.06 312 HIS A O 1
ATOM 2464 N N . THR A 1 313 ? 13.937 9.672 -11.923 1.00 87.12 313 THR A N 1
ATOM 2465 C CA . THR A 1 313 ? 15.095 10.576 -11.878 1.00 87.12 313 THR A CA 1
ATOM 2466 C C . THR A 1 313 ? 14.960 11.647 -12.958 1.00 87.12 313 THR A C 1
ATOM 2468 O O . THR A 1 313 ? 14.109 11.534 -13.820 1.00 87.12 313 THR A O 1
ATOM 2471 N N . LYS A 1 314 ? 15.800 12.685 -12.988 1.00 84.81 314 LYS A N 1
ATOM 2472 C CA . LYS A 1 314 ? 15.629 13.813 -13.933 1.00 84.81 314 LYS A CA 1
ATOM 2473 C C . LYS A 1 314 ? 15.471 13.418 -15.415 1.00 84.81 314 LYS A C 1
ATOM 2475 O O . LYS A 1 314 ? 14.798 14.135 -16.143 1.00 84.81 314 LYS A O 1
ATOM 2480 N N . ASP A 1 315 ? 16.033 12.281 -15.826 1.00 87.31 315 ASP A N 1
ATOM 2481 C CA . ASP A 1 315 ? 16.028 11.812 -17.216 1.00 87.31 315 ASP A CA 1
ATOM 2482 C C . ASP A 1 315 ? 14.999 10.690 -17.485 1.00 87.31 315 ASP A C 1
ATOM 2484 O O . ASP A 1 315 ? 14.982 10.130 -18.581 1.00 87.31 315 ASP A O 1
ATOM 2488 N N . TRP A 1 316 ? 14.146 10.342 -16.510 1.00 91.94 316 TRP A N 1
ATOM 2489 C CA . TRP A 1 316 ? 13.217 9.202 -16.606 1.00 91.94 316 TRP A CA 1
ATOM 2490 C C . TRP A 1 316 ? 12.291 9.300 -17.825 1.00 91.94 316 TRP A C 1
ATOM 2492 O O . TRP A 1 316 ? 12.067 8.314 -18.523 1.00 91.94 316 TRP A O 1
ATOM 2502 N N . MET A 1 317 ? 11.805 10.509 -18.125 1.00 90.12 317 MET A N 1
ATOM 2503 C CA . MET A 1 317 ? 10.900 10.748 -19.247 1.00 90.12 317 MET A CA 1
ATOM 2504 C C . MET A 1 317 ? 11.594 10.491 -20.583 1.00 90.12 317 MET A C 1
ATOM 2506 O O . MET A 1 317 ? 11.015 9.877 -21.471 1.00 90.12 317 MET A O 1
ATOM 2510 N N . GLN A 1 318 ? 12.857 10.907 -20.712 1.00 88.56 318 GLN A N 1
ATOM 2511 C CA . GLN A 1 318 ? 13.632 10.671 -21.925 1.00 88.56 318 GLN A CA 1
ATOM 2512 C C . GLN A 1 318 ? 13.936 9.181 -22.117 1.00 88.56 318 GLN A C 1
ATOM 2514 O O . GLN A 1 318 ? 14.002 8.708 -23.251 1.00 88.56 318 GLN A O 1
ATOM 2519 N N . GLN A 1 319 ? 14.142 8.441 -21.023 1.00 90.06 319 GLN A N 1
ATOM 2520 C CA . GLN A 1 319 ? 14.301 6.987 -21.075 1.00 90.06 319 GLN A CA 1
ATOM 2521 C C . GLN A 1 319 ? 13.022 6.320 -21.582 1.00 90.06 319 GLN A C 1
ATOM 2523 O O . GLN A 1 319 ? 13.090 5.547 -22.535 1.00 90.06 319 GLN A O 1
ATOM 2528 N N . LEU A 1 320 ? 11.869 6.678 -21.010 1.00 92.62 320 LEU A N 1
ATOM 2529 C CA . LEU A 1 320 ? 10.580 6.136 -21.429 1.00 92.62 320 LEU A CA 1
ATOM 2530 C C . LEU A 1 320 ? 10.264 6.469 -22.897 1.00 92.62 320 LEU A C 1
ATOM 2532 O O . LEU A 1 320 ? 9.926 5.566 -23.654 1.00 92.62 320 LEU A O 1
ATOM 2536 N N . ASP A 1 321 ? 10.434 7.727 -23.310 1.00 93.25 321 ASP A N 1
ATOM 2537 C CA . ASP A 1 321 ? 10.243 8.179 -24.697 1.00 93.25 321 ASP A CA 1
ATOM 2538 C C . ASP A 1 321 ? 11.062 7.345 -25.693 1.00 93.25 321 ASP A C 1
ATOM 2540 O O . ASP A 1 321 ? 10.534 6.834 -26.680 1.00 93.25 321 ASP A O 1
ATOM 2544 N N . ASN A 1 322 ? 12.347 7.121 -25.397 1.00 88.75 322 ASN A N 1
ATOM 2545 C CA . ASN A 1 322 ? 13.203 6.304 -26.254 1.00 88.75 322 ASN A CA 1
ATOM 2546 C C . ASN A 1 322 ? 12.704 4.858 -26.368 1.00 88.75 322 ASN A C 1
ATOM 2548 O O . ASN A 1 322 ? 12.751 4.298 -27.461 1.00 88.75 322 ASN A O 1
ATOM 2552 N N . ILE A 1 323 ? 12.233 4.255 -25.273 1.00 89.25 323 ILE A N 1
ATOM 2553 C CA . ILE A 1 323 ? 11.704 2.885 -25.302 1.00 89.25 323 ILE A CA 1
ATOM 2554 C C . ILE A 1 323 ? 10.406 2.820 -26.109 1.00 89.25 323 ILE A C 1
ATOM 2556 O O . ILE A 1 323 ? 10.257 1.924 -26.938 1.00 89.25 323 ILE A O 1
ATOM 2560 N N . VAL A 1 324 ? 9.496 3.775 -25.900 1.00 91.50 324 VAL A N 1
ATOM 2561 C CA . VAL A 1 324 ? 8.227 3.856 -26.635 1.00 91.50 324 VAL A CA 1
ATOM 2562 C C . VAL A 1 324 ? 8.480 4.043 -28.130 1.00 91.50 324 VAL A C 1
ATOM 2564 O O . VAL A 1 324 ? 7.881 3.332 -28.933 1.00 91.50 324 VAL A O 1
ATOM 2567 N N . ARG A 1 325 ? 9.400 4.939 -28.513 1.00 90.38 325 ARG A N 1
ATOM 2568 C CA . ARG A 1 325 ? 9.772 5.150 -29.918 1.00 90.38 325 ARG A CA 1
ATOM 2569 C C . ARG A 1 325 ? 10.316 3.870 -30.551 1.00 90.38 325 ARG A C 1
ATOM 2571 O O . ARG A 1 325 ? 9.777 3.425 -31.554 1.00 90.38 325 ARG A O 1
ATOM 2578 N N . LEU A 1 326 ? 11.305 3.232 -29.920 1.00 85.31 326 LEU A N 1
ATOM 2579 C CA . LEU A 1 326 ? 11.889 1.984 -30.428 1.00 85.31 326 LEU A CA 1
ATOM 2580 C C . LEU A 1 326 ? 10.844 0.869 -30.575 1.00 85.31 326 LEU A C 1
ATOM 2582 O O . LEU A 1 326 ? 10.843 0.159 -31.572 1.00 85.31 326 LEU A O 1
ATOM 2586 N N . ALA A 1 327 ? 9.930 0.728 -29.612 1.00 86.75 327 ALA A N 1
ATOM 2587 C CA . ALA A 1 327 ? 8.882 -0.288 -29.683 1.00 86.75 327 ALA A CA 1
ATOM 2588 C C . ALA A 1 327 ? 7.862 -0.029 -30.806 1.00 86.75 327 ALA A C 1
ATOM 2590 O O . ALA A 1 327 ? 7.333 -0.982 -31.372 1.00 86.75 327 ALA A O 1
ATOM 2591 N N . ARG A 1 328 ? 7.576 1.239 -31.132 1.00 89.00 328 ARG A N 1
ATOM 2592 C CA . ARG A 1 328 ? 6.726 1.615 -32.277 1.00 89.00 328 ARG A CA 1
ATOM 2593 C C . ARG A 1 328 ? 7.439 1.386 -33.611 1.00 89.00 328 ARG A C 1
ATOM 2595 O O . ARG A 1 328 ? 6.821 0.892 -34.552 1.00 89.00 328 ARG A O 1
ATOM 2602 N N . ASP A 1 329 ? 8.731 1.693 -33.674 1.00 85.00 329 ASP A N 1
ATOM 2603 C CA . ASP A 1 329 ? 9.551 1.476 -34.869 1.00 85.00 329 ASP A CA 1
ATOM 2604 C C . ASP A 1 329 ? 9.668 -0.026 -35.189 1.00 85.00 329 ASP A C 1
ATOM 2606 O O . ASP A 1 329 ? 9.491 -0.424 -36.338 1.00 85.00 329 ASP A O 1
ATOM 2610 N N . ASP A 1 330 ? 9.855 -0.879 -34.174 1.00 78.56 330 ASP A N 1
ATOM 2611 C CA . ASP A 1 330 ? 9.910 -2.344 -34.325 1.00 78.56 330 ASP A CA 1
ATOM 2612 C C . ASP A 1 330 ? 8.594 -2.961 -34.845 1.00 78.56 330 ASP A C 1
ATOM 2614 O O . ASP A 1 330 ? 8.600 -4.072 -35.377 1.00 78.56 330 ASP A O 1
ATOM 2618 N N . GLN A 1 331 ? 7.466 -2.262 -34.685 1.00 72.50 331 GLN A N 1
ATOM 2619 C CA . GLN A 1 331 ? 6.146 -2.674 -35.183 1.00 72.50 331 GLN A CA 1
ATOM 2620 C C . GLN A 1 331 ? 5.796 -2.068 -36.546 1.00 72.50 331 GLN A C 1
ATOM 2622 O O . GLN A 1 331 ? 4.810 -2.474 -37.164 1.00 72.50 331 GLN A O 1
ATOM 2627 N N . SER A 1 332 ? 6.569 -1.089 -37.016 1.00 60.53 332 SER A N 1
ATOM 2628 C CA . SER A 1 332 ? 6.337 -0.482 -38.321 1.00 60.53 332 SER A CA 1
ATOM 2629 C C . SER A 1 332 ? 6.738 -1.477 -39.417 1.00 60.53 332 SER A C 1
ATOM 2631 O O . SER A 1 332 ? 7.810 -2.084 -39.319 1.00 60.53 332 SER A O 1
ATOM 2633 N N . PRO A 1 333 ? 5.911 -1.685 -40.461 1.00 52.84 333 PRO A N 1
ATOM 2634 C CA . PRO A 1 333 ? 6.286 -2.561 -41.563 1.00 52.84 333 PRO A CA 1
ATOM 2635 C C . PRO A 1 333 ? 7.610 -2.074 -42.155 1.00 52.84 333 PRO A C 1
ATOM 2637 O O . PRO A 1 333 ? 7.762 -0.895 -42.481 1.00 52.84 333 PRO A O 1
ATOM 2640 N N . ARG A 1 334 ? 8.592 -2.976 -42.263 1.00 46.16 334 ARG A N 1
ATOM 2641 C CA . ARG A 1 334 ? 9.876 -2.656 -42.900 1.00 46.16 334 ARG A CA 1
ATOM 2642 C C . ARG A 1 334 ? 9.587 -2.229 -44.340 1.00 46.16 334 ARG A C 1
ATOM 2644 O O . ARG A 1 334 ? 8.740 -2.846 -44.983 1.00 46.16 334 ARG A O 1
ATOM 2651 N N . GLU A 1 335 ? 10.303 -1.230 -44.861 1.00 41.41 335 GLU A N 1
ATOM 2652 C CA . GLU A 1 335 ? 10.126 -0.630 -46.206 1.00 41.41 335 GLU A CA 1
ATOM 2653 C C . GLU A 1 335 ? 10.282 -1.603 -47.413 1.00 41.41 335 GLU A C 1
ATOM 2655 O O . GLU A 1 335 ? 10.469 -1.173 -48.543 1.00 41.41 335 GLU A O 1
ATOM 2660 N N . GLY A 1 336 ? 10.179 -2.921 -47.217 1.00 48.91 336 GLY A N 1
ATOM 2661 C CA . GLY A 1 336 ? 10.084 -3.942 -48.266 1.00 48.91 336 GLY A CA 1
ATOM 2662 C C . GLY A 1 336 ? 8.898 -4.910 -48.127 1.00 48.91 336 GLY A C 1
ATOM 2663 O O . GLY A 1 336 ? 8.837 -5.872 -48.885 1.00 48.91 336 GLY A O 1
ATOM 2664 N N . GLU A 1 337 ? 7.980 -4.697 -47.175 1.00 45.22 337 GLU A N 1
ATOM 2665 C CA . GLU A 1 337 ? 6.757 -5.512 -47.004 1.00 45.22 337 GLU A CA 1
ATOM 2666 C C . GLU A 1 337 ? 5.461 -4.764 -47.360 1.00 45.22 337 GLU A C 1
ATOM 2668 O O . GLU A 1 337 ? 4.379 -5.351 -47.338 1.00 45.22 337 GLU A O 1
ATOM 2673 N N . MET A 1 338 ? 5.552 -3.487 -47.739 1.00 42.75 338 MET A N 1
ATOM 2674 C CA . MET A 1 338 ? 4.447 -2.799 -48.405 1.00 42.75 338 MET A CA 1
ATOM 2675 C C . MET A 1 338 ? 4.583 -3.018 -49.914 1.00 42.75 338 MET A C 1
ATOM 2677 O O . MET A 1 338 ? 5.546 -2.556 -50.519 1.00 42.75 338 MET A O 1
ATOM 2681 N N . ILE A 1 339 ? 3.642 -3.805 -50.441 1.00 39.62 339 ILE A N 1
ATOM 2682 C CA . ILE A 1 339 ? 3.508 -4.300 -51.824 1.00 39.62 339 ILE A CA 1
ATOM 2683 C C . ILE A 1 339 ? 3.739 -3.216 -52.878 1.00 39.62 339 ILE A C 1
ATOM 2685 O O . ILE A 1 339 ? 3.143 -2.123 -52.730 1.00 39.62 339 ILE A O 1
#

Radius of gyration: 23.18 Å; chains: 1; bounding box: 68×43×78 Å

Foldseek 3Di:
DPQADDAPADQADPADDVQAVVQVVPDDPFFKKWKKDKDFDALVCLCVLNQLLVVRNGPVVQAQDKDKDQRALRLDPLSVLQQPKDKDFPPVDFWDWDWDWDWDADPVNPDTDIDIDTDTDTFIAIHFHNSFMKIKHWDPVPHDPRGTIMMITGQAIAGPPDPCRRVVVSSNQSSCCSNPVDIHMDGDDPVSNVVSVVLQFQQDKDWDDPVNVVVLLVVLCSSCVSVDPVLSVVLVVVVVLLCVLPFPTKIHGPGNNPQWIWTHLDAQWIKIDRSRRDQKIKIGRHGSVVLNPDTSCRNSRSSRPGIDIQGNDPCSSVVVSVVSVVVVVVVDPDPVPPD